Protein AF-A0A7D5S7I9-F1 (afdb_monomer)

Mean predicted aligned error: 11.25 Å

Radius of gyration: 22.1 Å; Cα contacts (8 Å, |Δi|>4): 296; chains: 1; bounding box: 41×61×67 Å

Structure (mmCIF, N/CA/C/O backbone):
data_AF-A0A7D5S7I9-F1
#
_entry.id   AF-A0A7D5S7I9-F1
#
loop_
_atom_site.group_PDB
_atom_site.id
_atom_site.type_symbol
_atom_site.label_atom_id
_atom_site.label_alt_id
_atom_site.label_comp_id
_atom_site.label_asym_id
_atom_site.label_entity_id
_atom_site.label_seq_id
_atom_site.pdbx_PDB_ins_code
_atom_site.Cartn_x
_atom_site.Cartn_y
_atom_site.Cartn_z
_atom_site.occupancy
_atom_site.B_iso_or_equiv
_atom_site.auth_seq_id
_atom_site.auth_comp_id
_atom_site.auth_asym_id
_atom_site.auth_atom_id
_atom_site.pdbx_PDB_model_num
ATOM 1 N N . MET A 1 1 ? -21.614 39.416 -52.833 1.00 54.66 1 MET A N 1
ATOM 2 C CA . MET A 1 1 ? -21.282 39.608 -51.400 1.00 54.66 1 MET A CA 1
ATOM 3 C C . MET A 1 1 ? -21.589 38.405 -50.495 1.00 54.66 1 MET A C 1
ATOM 5 O O . MET A 1 1 ? -20.883 38.242 -49.514 1.00 54.66 1 MET A O 1
ATOM 9 N N . ASN A 1 2 ? -22.538 37.511 -50.821 1.00 54.31 2 ASN A N 1
ATOM 10 C CA . ASN A 1 2 ? -22.971 36.433 -49.903 1.00 54.31 2 ASN A CA 1
ATOM 11 C C . ASN A 1 2 ? -22.072 35.179 -49.840 1.00 54.31 2 ASN A C 1
ATOM 13 O O . ASN A 1 2 ? -22.177 34.404 -48.893 1.00 54.31 2 ASN A O 1
ATOM 17 N N . SER A 1 3 ? -21.190 34.963 -50.822 1.00 55.25 3 SER A N 1
ATOM 18 C CA . SER A 1 3 ? -20.274 33.804 -50.827 1.00 55.25 3 SER A CA 1
ATOM 19 C C . SER A 1 3 ? -19.091 33.995 -49.861 1.00 55.25 3 SER A C 1
ATOM 21 O O . SER A 1 3 ? -18.702 33.082 -49.138 1.00 55.25 3 SER A O 1
ATOM 23 N N . PHE A 1 4 ? -18.600 35.233 -49.747 1.00 53.22 4 PHE A N 1
ATOM 24 C CA . PHE A 1 4 ? -17.426 35.582 -48.939 1.00 53.22 4 PHE A CA 1
ATOM 25 C C . PHE A 1 4 ? -17.678 35.486 -47.420 1.00 53.22 4 PHE A C 1
ATOM 27 O O . PHE A 1 4 ? -16.760 35.226 -46.647 1.00 53.22 4 PHE A O 1
ATOM 34 N N . MET A 1 5 ? -18.930 35.659 -46.976 1.00 56.47 5 MET A N 1
ATOM 35 C CA . MET A 1 5 ? -19.321 35.520 -45.564 1.00 56.47 5 MET A CA 1
ATOM 36 C C . MET A 1 5 ? -19.485 34.054 -45.128 1.00 56.47 5 MET A C 1
ATOM 38 O O . MET A 1 5 ? -19.179 33.731 -43.982 1.00 56.47 5 MET A O 1
ATOM 42 N N . LYS A 1 6 ? -19.892 33.147 -46.033 1.00 52.69 6 LYS A N 1
ATOM 43 C CA . LYS A 1 6 ? -20.028 31.707 -45.732 1.00 52.69 6 LYS A CA 1
ATOM 44 C C . LYS A 1 6 ? -18.675 31.029 -45.502 1.00 52.69 6 LYS A C 1
ATOM 46 O O . LYS A 1 6 ? -18.563 30.211 -44.597 1.00 52.69 6 LYS A O 1
ATOM 51 N N . GLN A 1 7 ? -17.640 31.411 -46.258 1.00 53.44 7 GLN A N 1
ATOM 52 C CA . GLN A 1 7 ? -16.280 30.890 -46.063 1.00 53.44 7 GLN A CA 1
ATOM 53 C C . GLN A 1 7 ? -15.668 31.313 -44.722 1.00 53.44 7 GLN A C 1
ATOM 55 O O . GLN A 1 7 ? -15.024 30.495 -44.077 1.00 53.44 7 GLN A O 1
ATOM 60 N N . LYS A 1 8 ? -15.909 32.549 -44.261 1.00 51.06 8 LYS A N 1
ATOM 61 C CA . LYS A 1 8 ? -15.425 33.019 -42.949 1.00 51.06 8 LYS A CA 1
ATOM 62 C C . LYS A 1 8 ? -16.118 32.313 -41.780 1.00 51.06 8 LYS A C 1
ATOM 64 O O . LYS A 1 8 ? -15.454 31.995 -40.801 1.00 51.06 8 LYS A O 1
ATOM 69 N N . GLY A 1 9 ? -17.419 32.030 -41.902 1.00 53.94 9 GLY A N 1
ATOM 70 C CA . GLY A 1 9 ? -18.165 31.245 -40.911 1.00 53.94 9 GLY A CA 1
ATOM 71 C C . GLY A 1 9 ? -17.708 29.785 -40.845 1.00 53.94 9 GLY A C 1
ATOM 72 O O . GLY A 1 9 ? -17.511 29.260 -39.756 1.00 53.94 9 GLY A O 1
ATOM 73 N N . LEU A 1 10 ? -17.456 29.157 -41.999 1.00 53.00 10 LEU A N 1
ATOM 74 C CA . LEU A 1 10 ? -16.946 27.784 -42.073 1.00 53.00 10 LEU A CA 1
ATOM 75 C C . LEU A 1 10 ? -15.519 27.669 -41.504 1.00 53.00 10 LEU A C 1
ATOM 77 O O . LEU A 1 10 ? -15.223 26.729 -40.775 1.00 53.00 10 LEU A O 1
ATOM 81 N N . LEU A 1 11 ? -14.660 28.661 -41.773 1.00 53.12 11 LEU A N 1
ATOM 82 C CA . LEU A 1 11 ? -13.298 28.718 -41.236 1.00 53.12 11 LEU A CA 1
ATOM 83 C C . LEU A 1 11 ? -13.287 28.898 -39.706 1.00 53.12 11 LEU A C 1
ATOM 85 O O . LEU A 1 11 ? -12.472 28.280 -39.027 1.00 53.12 11 LEU A O 1
ATOM 89 N N . LEU A 1 12 ? -14.211 29.697 -39.153 1.00 53.12 12 LEU A N 1
ATOM 90 C CA . LEU A 1 12 ? -14.342 29.884 -37.701 1.00 53.12 12 LEU A CA 1
ATOM 91 C C . LEU A 1 12 ? -14.817 28.610 -36.985 1.00 53.12 12 LEU A C 1
ATOM 93 O O . LEU A 1 12 ? -14.338 28.315 -35.895 1.00 53.12 12 LEU A O 1
ATOM 97 N N . VAL A 1 13 ? -15.724 27.844 -37.603 1.00 54.72 13 VAL A N 1
ATOM 98 C CA . VAL A 1 13 ? -16.213 26.567 -37.053 1.00 54.72 13 VAL A CA 1
ATOM 99 C C . VAL A 1 13 ? -15.099 25.516 -37.039 1.00 54.72 13 VAL A C 1
ATOM 101 O O . VAL A 1 13 ? -14.934 24.840 -36.029 1.00 54.72 13 VAL A O 1
ATOM 104 N N . CYS A 1 14 ? -14.270 25.440 -38.088 1.00 52.56 14 CYS A N 1
ATOM 105 C CA . CYS A 1 14 ? -13.124 24.524 -38.129 1.00 52.56 14 CYS A CA 1
ATOM 106 C C . CYS A 1 14 ? -12.026 24.870 -37.106 1.00 52.56 14 CYS A C 1
ATOM 108 O O . CYS A 1 14 ? -11.412 23.962 -36.549 1.00 52.56 14 CYS A O 1
ATOM 110 N N . ILE A 1 15 ? -11.795 26.160 -36.830 1.00 54.53 15 ILE A N 1
ATOM 111 C CA . ILE A 1 15 ? -10.825 26.614 -35.817 1.00 54.53 15 ILE A CA 1
ATOM 112 C C . ILE A 1 15 ? -11.327 26.320 -34.393 1.00 54.53 15 ILE A C 1
ATOM 114 O O . ILE A 1 15 ? -10.524 25.992 -33.525 1.00 54.53 15 ILE A O 1
ATOM 118 N N . PHE A 1 16 ? -12.642 26.364 -34.152 1.00 50.66 16 PHE A N 1
ATOM 119 C CA . PHE A 1 16 ? -13.223 26.058 -32.838 1.00 50.66 16 PHE A CA 1
ATOM 120 C C . PHE A 1 16 ? -13.278 24.548 -32.535 1.00 50.66 16 PHE A C 1
ATOM 122 O O . PHE A 1 16 ? -13.229 24.150 -31.376 1.00 50.66 16 PHE A O 1
ATOM 129 N N . THR A 1 17 ? -13.321 23.690 -33.561 1.00 55.31 17 THR A N 1
ATOM 130 C CA . THR A 1 17 ? -13.280 22.221 -33.410 1.00 55.31 17 THR A CA 1
ATOM 131 C C . THR A 1 17 ? -11.870 21.632 -33.303 1.00 55.31 17 THR A C 1
ATOM 133 O O . THR A 1 17 ? -11.735 20.434 -33.074 1.00 55.31 17 THR A O 1
ATOM 136 N N . LEU A 1 18 ? -10.816 22.442 -33.455 1.00 52.12 18 LEU A N 1
ATOM 137 C CA . LEU A 1 18 ? -9.419 21.993 -33.400 1.00 52.12 18 LEU A CA 1
ATOM 138 C C . LEU A 1 18 ? -8.746 22.294 -32.049 1.00 52.12 18 LEU A C 1
ATOM 140 O O . LEU A 1 18 ? -7.541 22.519 -31.983 1.00 52.12 18 LEU A O 1
ATOM 144 N N . LEU A 1 19 ? -9.517 22.288 -30.960 1.00 53.50 19 LEU A N 1
ATOM 145 C CA . LEU A 1 19 ? -8.983 22.167 -29.604 1.00 53.50 19 LEU A CA 1
ATOM 146 C C . LEU A 1 19 ? -9.073 20.694 -29.184 1.00 53.50 19 LEU A C 1
ATOM 148 O O . LEU A 1 19 ? -9.879 20.304 -28.345 1.00 53.50 19 LEU A O 1
ATOM 152 N N . VAL A 1 20 ? -8.264 19.843 -29.820 1.00 57.88 20 VAL A N 1
ATOM 153 C CA . VAL A 1 20 ? -8.051 18.478 -29.328 1.00 57.88 20 VAL A CA 1
ATOM 154 C C . VAL A 1 20 ? -7.123 18.600 -28.127 1.00 57.88 20 VAL A C 1
ATOM 156 O O . VAL A 1 20 ? -5.903 18.622 -28.262 1.00 57.88 20 VAL A O 1
ATOM 159 N N . THR A 1 21 ? -7.697 18.760 -26.938 1.00 53.00 21 THR A N 1
ATOM 160 C CA . THR A 1 21 ? -6.933 18.629 -25.700 1.00 53.00 21 THR A CA 1
ATOM 161 C C . THR A 1 21 ? -6.638 17.148 -25.502 1.00 53.00 21 THR A C 1
ATOM 163 O O . THR A 1 21 ? -7.556 16.359 -25.284 1.00 53.00 21 THR A O 1
ATOM 166 N N . THR A 1 22 ? -5.370 16.753 -25.584 1.00 53.97 22 THR A N 1
ATOM 167 C CA . THR A 1 22 ? -4.927 15.440 -25.110 1.00 53.97 22 THR A CA 1
ATOM 168 C C . THR A 1 22 ? -5.121 15.402 -23.597 1.00 53.97 22 THR A C 1
ATOM 170 O O . THR A 1 22 ? -4.372 16.035 -22.854 1.00 53.97 22 THR A O 1
ATOM 173 N N . THR A 1 23 ? -6.154 14.711 -23.123 1.00 49.59 23 THR A N 1
ATOM 174 C CA . THR A 1 23 ? -6.287 14.398 -21.700 1.00 49.59 23 THR A CA 1
ATOM 175 C C . THR A 1 23 ? -5.391 13.207 -21.402 1.00 49.59 23 THR A C 1
ATOM 177 O O . THR A 1 23 ? -5.604 12.125 -21.946 1.00 49.59 23 THR A O 1
ATOM 180 N N . ASN A 1 24 ? -4.385 13.394 -20.553 1.00 56.03 24 ASN A N 1
ATOM 181 C CA . ASN A 1 24 ? -3.634 12.262 -20.028 1.00 56.03 24 ASN A CA 1
ATOM 182 C C . ASN A 1 24 ? -4.523 11.537 -19.014 1.00 56.03 24 ASN A C 1
ATOM 184 O O . ASN A 1 24 ? -4.956 12.151 -18.043 1.00 56.03 24 ASN A O 1
ATOM 188 N N . ALA A 1 25 ? -4.777 10.246 -19.209 1.00 51.78 25 ALA A N 1
ATOM 189 C CA . ALA A 1 25 ? -5.533 9.418 -18.266 1.00 51.78 25 ALA A CA 1
ATOM 190 C C . ALA A 1 25 ? -4.650 8.907 -17.103 1.00 51.78 25 ALA A C 1
ATOM 192 O O . ALA A 1 25 ? -4.821 7.799 -16.606 1.00 51.78 25 ALA A O 1
ATOM 193 N N . GLN A 1 26 ? -3.645 9.696 -16.719 1.00 60.22 26 GLN A N 1
ATOM 194 C CA . GLN A 1 26 ? -2.617 9.316 -15.754 1.00 60.22 26 GLN A CA 1
ATOM 195 C C . GLN A 1 26 ? -3.037 9.673 -14.326 1.00 60.22 26 GLN A C 1
ATOM 197 O O . GLN A 1 26 ? -3.754 10.651 -14.103 1.00 60.22 26 GLN A O 1
ATOM 202 N N . MET A 1 27 ? -2.550 8.905 -13.348 1.00 64.25 27 MET A N 1
ATOM 203 C CA . MET A 1 27 ? -2.699 9.198 -11.922 1.00 64.25 27 MET A CA 1
ATOM 204 C C . MET A 1 27 ? -1.845 10.427 -11.570 1.00 64.25 27 MET A C 1
ATOM 206 O O . MET A 1 27 ? -0.729 10.330 -11.072 1.00 64.25 27 MET A O 1
ATOM 210 N N . ASN A 1 28 ? -2.335 11.616 -11.924 1.00 62.91 28 ASN A N 1
ATOM 211 C CA . ASN A 1 28 ? -1.521 12.831 -11.936 1.00 62.91 28 ASN A CA 1
ATOM 212 C C . ASN A 1 28 ? -1.370 13.481 -10.548 1.00 62.91 28 ASN A C 1
ATOM 214 O O . ASN A 1 28 ? -0.585 14.413 -10.395 1.00 62.91 28 ASN A O 1
ATOM 218 N N . SER A 1 29 ? -2.115 13.015 -9.540 1.00 80.25 29 SER A N 1
ATOM 219 C CA . SER A 1 29 ? -2.032 13.503 -8.161 1.00 80.25 29 SER A CA 1
ATOM 220 C C . SER A 1 29 ? -1.712 12.355 -7.213 1.00 80.25 29 SER A C 1
ATOM 222 O O . SER A 1 29 ? -2.565 11.904 -6.458 1.00 80.25 29 SER A O 1
ATOM 224 N N . VAL A 1 30 ? -0.474 11.869 -7.277 1.00 88.25 30 VAL A N 1
ATOM 225 C CA . VAL A 1 30 ? 0.109 11.038 -6.217 1.00 88.25 30 VAL A CA 1
ATOM 226 C C . VAL A 1 30 ? 0.854 11.955 -5.254 1.00 88.25 30 VAL A C 1
ATOM 228 O O . VAL A 1 30 ? 1.529 12.893 -5.678 1.00 88.25 30 VAL A O 1
ATOM 231 N N . VAL A 1 31 ? 0.722 11.702 -3.956 1.00 92.00 31 VAL A N 1
ATOM 232 C CA . VAL A 1 31 ? 1.436 12.420 -2.899 1.00 92.00 31 VAL A CA 1
ATOM 233 C C . VAL A 1 31 ? 1.953 11.399 -1.897 1.00 92.00 31 VAL A C 1
ATOM 235 O O . VAL A 1 31 ? 1.168 10.628 -1.346 1.00 92.00 31 VAL A O 1
ATOM 238 N N . VAL A 1 32 ? 3.262 11.406 -1.640 1.00 94.50 32 VAL A N 1
ATOM 239 C CA . VAL A 1 32 ? 3.867 10.577 -0.587 1.00 94.50 32 VAL A CA 1
ATOM 240 C C . VAL A 1 32 ? 3.232 10.911 0.758 1.00 94.50 32 VAL A C 1
ATOM 242 O O . VAL A 1 32 ? 3.026 12.080 1.091 1.00 94.50 32 VAL A O 1
ATOM 245 N N . ASN A 1 33 ? 2.959 9.885 1.554 1.00 95.69 33 ASN A N 1
ATOM 246 C CA . ASN A 1 33 ? 2.476 10.041 2.911 1.00 95.69 33 ASN A CA 1
ATOM 247 C C . ASN A 1 33 ? 3.046 8.926 3.787 1.00 95.69 33 ASN A C 1
ATOM 249 O O . ASN A 1 33 ? 2.626 7.775 3.711 1.00 95.69 33 ASN A O 1
ATOM 253 N N . SER A 1 34 ? 3.980 9.303 4.654 1.00 95.94 34 SER A N 1
ATOM 254 C CA . SER A 1 34 ? 4.667 8.386 5.559 1.00 95.94 34 SER A CA 1
ATOM 255 C C . SER A 1 34 ? 3.900 8.097 6.853 1.00 95.94 34 SER A C 1
ATOM 257 O O . SER A 1 34 ? 4.412 7.402 7.732 1.00 95.94 34 SER A O 1
ATOM 259 N N . ASN A 1 35 ? 2.680 8.621 7.009 1.00 97.12 35 ASN A N 1
ATOM 260 C CA . ASN A 1 35 ? 1.855 8.384 8.186 1.00 97.12 35 ASN A CA 1
ATOM 261 C C . ASN A 1 35 ? 0.913 7.193 7.963 1.00 97.12 35 ASN A C 1
ATOM 263 O O . ASN A 1 35 ? -0.169 7.340 7.388 1.00 97.12 35 ASN A O 1
ATOM 267 N N . ALA A 1 36 ? 1.309 6.030 8.485 1.00 97.62 36 ALA A N 1
ATOM 268 C CA . ALA A 1 36 ? 0.541 4.789 8.390 1.00 97.62 36 ALA A CA 1
ATOM 269 C C . ALA A 1 36 ? -0.894 4.939 8.916 1.00 97.62 36 ALA A C 1
ATOM 271 O O . ALA A 1 36 ? -1.817 4.423 8.300 1.00 97.62 36 ALA A O 1
ATOM 272 N N . ASN A 1 37 ? -1.110 5.705 9.994 1.00 97.69 37 ASN A N 1
ATOM 273 C CA . ASN A 1 37 ? -2.453 5.917 10.544 1.00 97.69 37 ASN A CA 1
ATOM 274 C C . ASN A 1 37 ? -3.351 6.691 9.577 1.00 97.69 37 ASN A C 1
ATOM 276 O O . ASN A 1 37 ? -4.537 6.398 9.482 1.00 97.69 37 ASN A O 1
ATOM 280 N N . VAL A 1 38 ? -2.802 7.663 8.842 1.00 97.06 38 VAL A N 1
ATOM 281 C CA . VAL A 1 38 ? -3.584 8.409 7.846 1.00 97.06 38 VAL A CA 1
ATOM 282 C C . VAL A 1 38 ? -3.968 7.492 6.690 1.00 97.06 38 VAL A C 1
ATOM 284 O O . VAL A 1 38 ? -5.135 7.468 6.311 1.00 97.06 38 VAL A O 1
ATOM 287 N N . LEU A 1 39 ? -3.025 6.704 6.166 1.00 97.50 39 LEU A N 1
ATOM 288 C CA . LEU A 1 39 ? -3.309 5.775 5.068 1.00 97.50 39 LEU A CA 1
ATOM 289 C C . LEU A 1 39 ? -4.283 4.664 5.484 1.00 97.50 39 LEU A C 1
ATOM 291 O O . LEU A 1 39 ? -5.253 4.398 4.778 1.00 97.50 39 LEU A O 1
ATOM 295 N N . ALA A 1 40 ? -4.080 4.070 6.658 1.00 97.31 40 ALA A N 1
ATOM 296 C CA . ALA A 1 40 ? -4.979 3.065 7.209 1.00 97.31 40 ALA A CA 1
ATOM 297 C C . ALA A 1 40 ? -6.385 3.635 7.452 1.00 97.31 40 ALA A C 1
ATOM 299 O O . ALA A 1 40 ? -7.375 3.000 7.100 1.00 97.31 40 ALA A O 1
ATOM 300 N N . GLN A 1 41 ? -6.502 4.867 7.960 1.00 96.94 41 GLN A N 1
ATOM 301 C CA . GLN A 1 41 ? -7.803 5.520 8.122 1.00 96.94 41 GLN A CA 1
ATOM 302 C C . GLN A 1 41 ? -8.493 5.797 6.777 1.00 96.94 41 GLN A C 1
ATOM 304 O O . GLN A 1 41 ? -9.717 5.688 6.694 1.00 96.94 41 GLN A O 1
ATOM 309 N N . MET A 1 42 ? -7.736 6.138 5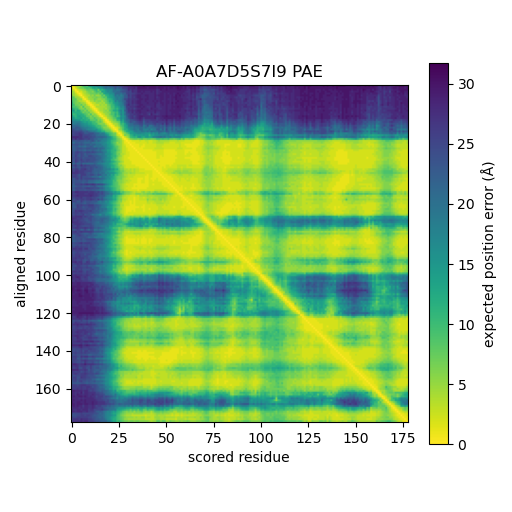.726 1.00 95.12 42 MET A N 1
ATOM 310 C CA . MET A 1 42 ? -8.284 6.307 4.374 1.00 95.12 42 MET A CA 1
ATOM 311 C C . MET A 1 42 ? -8.849 4.996 3.817 1.00 95.12 42 MET A C 1
ATOM 313 O O . MET A 1 42 ? -9.907 5.026 3.196 1.00 95.12 42 MET A O 1
ATOM 317 N N . LEU A 1 43 ? -8.183 3.862 4.066 1.00 94.06 43 LEU A N 1
ATOM 318 C CA . LEU A 1 43 ? -8.687 2.535 3.696 1.00 94.06 43 LEU A CA 1
ATOM 319 C C . LEU A 1 43 ? -9.909 2.119 4.520 1.00 94.06 43 LEU A C 1
ATOM 321 O O . LEU A 1 43 ? -10.877 1.597 3.975 1.00 94.06 43 LEU A O 1
ATOM 325 N N . ALA A 1 44 ? -9.860 2.337 5.833 1.00 94.19 44 ALA A N 1
ATOM 326 C CA . ALA A 1 44 ? -10.902 1.914 6.758 1.00 94.19 44 ALA A CA 1
ATOM 327 C C . ALA A 1 44 ? -12.206 2.714 6.590 1.00 94.19 44 ALA A C 1
ATOM 329 O O . ALA A 1 44 ? -13.298 2.197 6.823 1.00 94.19 44 ALA A O 1
ATOM 330 N N . GLY A 1 45 ? -12.102 3.975 6.169 1.00 92.12 45 GLY A N 1
ATOM 331 C CA . GLY A 1 45 ? -13.242 4.858 5.961 1.00 92.12 45 GLY A CA 1
ATOM 332 C C . GLY A 1 45 ? -13.693 5.589 7.228 1.00 92.12 45 GLY A C 1
ATOM 333 O O . GLY A 1 45 ? -13.184 5.398 8.334 1.00 92.12 45 GLY A O 1
ATOM 334 N N . ALA A 1 46 ? -14.645 6.506 7.054 1.00 91.06 46 ALA A N 1
ATOM 335 C CA . ALA A 1 46 ? -15.111 7.371 8.132 1.00 91.06 46 ALA A CA 1
ATOM 336 C C . ALA A 1 46 ? -15.852 6.580 9.224 1.00 91.06 46 ALA A C 1
ATOM 338 O O . ALA A 1 46 ? -16.734 5.774 8.939 1.00 91.06 46 ALA A O 1
ATOM 339 N N . GLY A 1 47 ? -15.525 6.862 10.487 1.00 91.56 47 GLY A N 1
ATOM 340 C CA . GLY A 1 47 ? -16.168 6.247 11.652 1.00 91.56 47 GLY A CA 1
ATOM 341 C C . GLY A 1 47 ? -15.587 4.894 12.072 1.00 91.56 47 GLY A C 1
ATOM 342 O O . GLY A 1 47 ? -15.896 4.437 13.170 1.00 91.56 47 GLY A O 1
ATOM 343 N N . VAL A 1 48 ? -14.722 4.276 11.262 1.00 95.31 48 VAL A N 1
ATOM 344 C CA . VAL A 1 48 ? -13.964 3.086 11.668 1.00 95.31 48 VAL A CA 1
ATOM 345 C C . VAL A 1 48 ? -12.794 3.516 12.545 1.00 95.31 48 VAL A C 1
ATOM 347 O O . VAL A 1 48 ? -12.044 4.425 12.190 1.00 95.31 48 VAL A O 1
ATOM 350 N N . THR A 1 49 ? -12.645 2.866 13.698 1.00 96.31 49 THR A N 1
ATOM 351 C CA . THR A 1 49 ? -11.501 3.100 14.587 1.00 96.31 49 THR A CA 1
ATOM 352 C C . THR A 1 49 ? -10.326 2.264 14.112 1.00 96.31 49 THR A C 1
ATOM 354 O O . THR A 1 49 ? -10.472 1.049 14.022 1.00 96.31 49 THR A O 1
ATOM 357 N N . VAL A 1 50 ? -9.192 2.911 13.844 1.00 97.75 50 VAL A N 1
ATOM 358 C CA . VAL A 1 50 ? -7.924 2.281 13.454 1.00 97.75 50 VAL A CA 1
ATOM 359 C C . VAL A 1 50 ? -6.908 2.392 14.594 1.00 97.75 50 VAL A C 1
ATOM 361 O O . VAL A 1 50 ? -6.838 3.421 15.269 1.00 97.75 50 VAL A O 1
ATOM 364 N N . SER A 1 51 ? -6.102 1.352 14.798 1.00 98.06 51 SER A N 1
ATOM 365 C CA . SER A 1 51 ? -4.985 1.335 15.749 1.00 98.06 51 SER A CA 1
ATOM 366 C C . SER A 1 51 ? -3.796 0.535 15.218 1.00 98.06 51 SER A C 1
ATOM 368 O O . SER A 1 51 ? -3.919 -0.197 14.244 1.00 98.06 51 SER A O 1
ATOM 370 N N . ASN A 1 52 ? -2.632 0.687 15.859 1.00 97.62 52 ASN A N 1
ATOM 371 C CA . ASN A 1 52 ? -1.407 -0.068 15.557 1.00 97.62 52 ASN A CA 1
ATOM 372 C C . ASN A 1 52 ? -0.957 -0.014 14.086 1.00 97.62 52 ASN A C 1
ATOM 374 O O . ASN A 1 52 ? -0.264 -0.912 13.622 1.00 97.62 52 ASN A O 1
ATOM 378 N N . ALA A 1 53 ? -1.309 1.053 13.359 1.00 97.94 53 ALA A N 1
ATOM 379 C CA . ALA A 1 53 ? -0.930 1.181 11.962 1.00 97.94 53 ALA A CA 1
ATOM 380 C C . ALA A 1 53 ? 0.590 1.345 11.808 1.00 97.94 53 ALA A C 1
ATOM 382 O O . ALA A 1 53 ? 1.191 2.246 12.406 1.00 97.94 53 ALA A O 1
ATOM 383 N N . GLY A 1 54 ? 1.198 0.511 10.967 1.00 97.00 54 GLY A N 1
ATOM 384 C CA . GLY A 1 54 ? 2.637 0.482 10.738 1.00 97.00 54 GLY A CA 1
ATOM 385 C C . GLY A 1 54 ? 3.012 0.023 9.333 1.00 97.00 54 GLY A C 1
ATOM 386 O O . GLY A 1 54 ? 2.240 -0.641 8.647 1.00 97.00 54 GLY A O 1
ATOM 387 N N . PHE A 1 55 ? 4.222 0.399 8.915 1.00 94.44 55 PHE A N 1
ATOM 388 C CA . PHE A 1 55 ? 4.828 -0.084 7.679 1.00 94.44 55 PHE A CA 1
ATOM 389 C C . PHE A 1 55 ? 5.860 -1.170 7.981 1.00 94.44 55 PHE A C 1
ATOM 391 O O . PHE A 1 55 ? 6.713 -0.991 8.855 1.00 94.44 55 PHE A O 1
ATOM 398 N N . PHE A 1 56 ? 5.814 -2.264 7.226 1.00 90.50 56 PHE A N 1
ATOM 399 C CA . PHE A 1 56 ? 6.681 -3.430 7.390 1.00 90.50 56 PHE A CA 1
ATOM 400 C C . PHE A 1 56 ? 7.311 -3.843 6.052 1.00 90.50 56 PHE A C 1
ATOM 402 O O . PHE A 1 56 ? 7.167 -3.158 5.038 1.00 90.50 56 PHE A O 1
ATOM 409 N N . GLY A 1 57 ? 8.103 -4.919 6.062 1.00 82.12 57 GLY A N 1
ATOM 410 C CA . GLY A 1 57 ? 8.703 -5.458 4.837 1.00 82.12 57 GLY A CA 1
ATOM 411 C C . GLY A 1 57 ? 9.831 -4.610 4.221 1.00 82.12 57 GLY A C 1
ATOM 412 O O . GLY A 1 57 ? 10.266 -4.888 3.120 1.00 82.12 57 GLY A O 1
ATOM 413 N N . LYS A 1 58 ? 10.382 -3.625 4.951 1.00 83.19 58 LYS A N 1
ATOM 414 C CA . LYS A 1 58 ? 11.264 -2.564 4.403 1.00 83.19 58 LYS A CA 1
ATOM 415 C C . LYS A 1 58 ? 10.545 -1.587 3.471 1.00 83.19 58 LYS A C 1
ATOM 417 O O . LYS A 1 58 ? 11.205 -0.919 2.682 1.00 83.19 58 LYS A O 1
ATOM 422 N N . CYS A 1 59 ? 9.231 -1.426 3.616 1.00 88.12 59 CYS A N 1
ATOM 423 C CA . CYS A 1 59 ? 8.553 -0.308 2.981 1.00 88.12 59 CYS A CA 1
ATOM 424 C C . CYS A 1 59 ? 9.132 1.026 3.489 1.00 88.12 59 CYS A C 1
ATOM 426 O O . CYS A 1 59 ? 8.908 1.411 4.642 1.00 88.12 59 CYS A O 1
ATOM 428 N N . ASP A 1 60 ? 9.886 1.731 2.643 1.00 90.25 60 ASP A N 1
ATOM 429 C CA . ASP A 1 60 ? 10.354 3.080 2.948 1.00 90.25 60 ASP A CA 1
ATOM 430 C C . ASP A 1 60 ? 9.184 4.043 2.762 1.00 90.25 60 ASP A C 1
ATOM 432 O O . ASP A 1 60 ? 8.902 4.527 1.668 1.00 90.25 60 ASP A O 1
ATOM 436 N N . SER A 1 61 ? 8.482 4.337 3.850 1.00 89.19 61 SER A N 1
ATOM 437 C CA . SER A 1 61 ? 7.283 5.172 3.817 1.00 89.19 61 SER A CA 1
ATOM 438 C C . SER A 1 61 ? 7.525 6.601 3.309 1.00 89.19 61 SER A C 1
ATOM 440 O O . SER A 1 61 ? 6.565 7.313 3.016 1.00 89.19 61 SER A O 1
ATOM 442 N N . THR A 1 62 ? 8.783 7.034 3.167 1.00 91.12 62 THR A N 1
ATOM 443 C CA . THR A 1 62 ? 9.138 8.337 2.587 1.00 91.12 62 THR A CA 1
ATOM 444 C C . THR A 1 62 ? 9.121 8.355 1.060 1.00 91.12 62 THR A C 1
ATOM 446 O O . THR A 1 62 ? 9.145 9.437 0.472 1.00 91.12 62 THR A O 1
ATOM 449 N N . VAL A 1 63 ? 9.051 7.191 0.407 1.00 89.94 63 VAL A N 1
ATOM 450 C CA . VAL A 1 63 ? 8.982 7.097 -1.060 1.00 89.94 63 VAL A CA 1
ATOM 451 C C . VAL A 1 63 ? 8.033 6.019 -1.576 1.00 89.94 63 VAL A C 1
ATOM 453 O O . VAL A 1 63 ? 7.545 6.160 -2.692 1.00 89.94 63 VAL A O 1
ATOM 456 N N . SER A 1 64 ? 7.746 4.980 -0.794 1.00 91.62 64 SER A N 1
ATOM 457 C CA . SER A 1 64 ? 7.002 3.778 -1.195 1.00 91.62 64 SER A CA 1
ATOM 458 C C . SER A 1 64 ? 5.529 3.790 -0.800 1.00 91.62 64 SER A C 1
ATOM 460 O O . SER A 1 64 ? 4.778 2.909 -1.211 1.00 91.62 64 SER A O 1
ATOM 462 N N . ALA A 1 65 ? 5.091 4.793 -0.036 1.00 94.38 65 ALA A N 1
ATOM 463 C CA . ALA A 1 65 ? 3.717 4.906 0.432 1.00 94.38 65 ALA A CA 1
ATOM 464 C C . ALA A 1 65 ? 3.151 6.306 0.193 1.00 94.38 65 ALA A C 1
ATOM 466 O O . ALA A 1 65 ? 3.821 7.327 0.380 1.00 94.38 65 ALA A O 1
ATOM 467 N N . GLY A 1 66 ? 1.886 6.365 -0.208 1.00 95.31 66 GLY A N 1
ATOM 468 C CA . GLY A 1 66 ? 1.221 7.626 -0.472 1.00 95.31 66 GLY A CA 1
ATOM 469 C C . GLY A 1 66 ? -0.281 7.513 -0.631 1.00 95.31 66 GLY A C 1
ATOM 470 O O . GLY A 1 66 ? -0.894 6.476 -0.400 1.00 95.31 66 GLY A O 1
ATOM 471 N N . GLN A 1 67 ? -0.863 8.628 -1.037 1.00 93.62 67 GLN A N 1
ATOM 472 C CA . GLN A 1 67 ? -2.258 8.750 -1.429 1.00 93.62 67 GLN A CA 1
ATOM 473 C C . GLN A 1 67 ? -2.339 9.208 -2.877 1.00 93.62 67 GLN A C 1
ATOM 475 O O . GLN A 1 67 ? -1.440 9.902 -3.364 1.00 93.62 67 GLN A O 1
ATOM 480 N N . PHE A 1 68 ? -3.427 8.853 -3.546 1.00 90.06 68 PHE A N 1
ATOM 481 C CA . PHE A 1 68 ? -3.702 9.320 -4.890 1.00 90.06 68 PHE A CA 1
ATOM 482 C C . PHE A 1 68 ? -5.105 9.898 -5.019 1.00 90.06 68 PHE A C 1
ATOM 484 O O . PHE A 1 68 ? -6.047 9.461 -4.357 1.00 90.06 68 PHE A O 1
ATOM 491 N N . TYR A 1 69 ? -5.228 10.847 -5.940 1.00 87.00 69 TYR A N 1
ATOM 492 C CA . TYR A 1 69 ? -6.493 11.341 -6.459 1.00 87.00 69 TYR A CA 1
ATOM 493 C C . TYR A 1 69 ? -6.441 11.219 -7.975 1.00 87.00 69 TYR A C 1
ATOM 495 O O . TYR A 1 69 ? -5.572 11.797 -8.639 1.00 87.00 69 TYR A O 1
ATOM 503 N N . ALA A 1 70 ? -7.344 10.425 -8.529 1.00 74.12 70 ALA A N 1
ATOM 504 C CA . ALA A 1 70 ? -7.468 10.303 -9.961 1.00 74.12 70 ALA A CA 1
ATOM 505 C C . ALA A 1 70 ? -8.270 11.483 -10.518 1.00 74.12 70 ALA A C 1
ATOM 507 O O . ALA A 1 70 ? -9.212 11.991 -9.908 1.00 74.12 70 ALA A O 1
ATOM 508 N N . THR A 1 71 ? -7.884 11.950 -11.702 1.00 66.06 71 THR A N 1
ATOM 509 C CA . THR A 1 71 ? -8.717 12.887 -12.458 1.00 66.06 71 THR A CA 1
ATOM 510 C C . THR A 1 71 ? -9.992 12.176 -12.922 1.00 66.06 71 THR A C 1
ATOM 512 O O . THR A 1 71 ? -9.957 10.957 -13.109 1.00 66.06 71 THR A O 1
ATOM 515 N N . PRO A 1 72 ? -11.094 12.901 -13.191 1.00 59.28 72 PRO A N 1
ATOM 516 C CA . PRO A 1 72 ? -12.274 12.304 -13.811 1.00 59.28 72 PRO A CA 1
ATOM 517 C C . PRO A 1 72 ? -11.873 11.466 -15.038 1.00 59.28 72 PRO A C 1
ATOM 519 O O . PRO A 1 72 ? -11.133 11.963 -15.892 1.00 59.28 72 PRO A O 1
ATOM 522 N N . ASN A 1 73 ? -12.364 10.221 -15.120 1.00 57.00 73 ASN A N 1
ATOM 523 C CA . ASN A 1 73 ? -11.984 9.178 -16.098 1.00 57.00 73 ASN A CA 1
ATOM 524 C C . ASN A 1 73 ? -10.664 8.425 -15.814 1.00 57.00 73 ASN A C 1
ATOM 526 O O . ASN A 1 73 ? -9.937 8.073 -16.744 1.00 57.00 73 ASN A O 1
ATOM 530 N N . SER A 1 74 ? -10.361 8.158 -14.540 1.00 63.59 74 SER A N 1
ATOM 531 C CA . SER A 1 74 ? -9.323 7.202 -14.122 1.00 63.59 74 SER A CA 1
ATOM 532 C C . SER A 1 74 ? -9.425 5.877 -14.891 1.00 63.59 74 SER A C 1
ATOM 534 O O . SER A 1 74 ? -10.480 5.244 -14.885 1.00 63.59 74 SER A O 1
ATOM 536 N N . VAL A 1 75 ? -8.330 5.421 -15.512 1.00 64.69 75 VAL A N 1
ATOM 537 C CA . VAL A 1 75 ? -8.274 4.119 -16.219 1.00 64.69 75 VAL A CA 1
ATOM 538 C C . VAL A 1 75 ? -8.487 2.943 -15.257 1.00 64.69 75 VAL A C 1
ATOM 540 O O . VAL A 1 75 ? -8.922 1.873 -15.668 1.00 64.69 75 VAL A O 1
ATOM 543 N N . PHE A 1 76 ? -8.219 3.153 -13.966 1.00 72.62 76 PHE A N 1
ATOM 544 C CA . PHE A 1 76 ? -8.228 2.114 -12.939 1.00 72.62 76 PHE A CA 1
ATOM 545 C C . PHE A 1 76 ? -9.589 1.913 -12.264 1.00 72.62 76 PHE A C 1
ATOM 547 O O . PHE A 1 76 ? -9.717 1.035 -11.420 1.00 72.62 76 PHE A O 1
ATOM 554 N N . GLY A 1 77 ? -10.599 2.731 -12.585 1.00 80.19 77 GLY A N 1
ATOM 555 C CA . GLY A 1 77 ? -11.911 2.661 -11.927 1.00 80.19 77 GLY A CA 1
ATOM 556 C C . GLY A 1 77 ? -11.908 3.078 -10.448 1.00 80.19 77 GLY A C 1
ATOM 557 O O . GLY A 1 77 ? -12.924 2.925 -9.780 1.00 80.19 77 GLY A O 1
ATOM 558 N N . LEU A 1 78 ? -10.789 3.617 -9.951 1.00 86.12 78 LEU A N 1
ATOM 559 C CA . LEU A 1 78 ? -10.647 4.188 -8.613 1.00 86.12 78 LEU A CA 1
ATOM 560 C C . LEU A 1 78 ? -10.476 5.706 -8.716 1.00 86.12 78 LEU A C 1
ATOM 562 O O . LEU A 1 78 ? -9.591 6.183 -9.437 1.00 86.12 78 LEU A O 1
ATOM 566 N N . ASP A 1 79 ? -11.293 6.448 -7.969 1.00 85.56 79 ASP A N 1
ATOM 567 C CA . ASP A 1 79 ? -11.273 7.918 -7.944 1.00 85.56 79 ASP A CA 1
ATOM 568 C C . ASP A 1 79 ? -10.218 8.474 -6.978 1.00 85.56 79 ASP A C 1
ATOM 570 O O . ASP A 1 79 ? -9.639 9.535 -7.210 1.00 85.56 79 ASP A O 1
ATOM 574 N N . SER A 1 80 ? -9.947 7.761 -5.887 1.00 89.00 80 SER A N 1
ATOM 575 C CA . SER A 1 80 ? -8.934 8.119 -4.895 1.00 89.00 80 SER A CA 1
ATOM 576 C C . SER A 1 80 ? -8.631 6.934 -3.990 1.00 89.00 80 SER A C 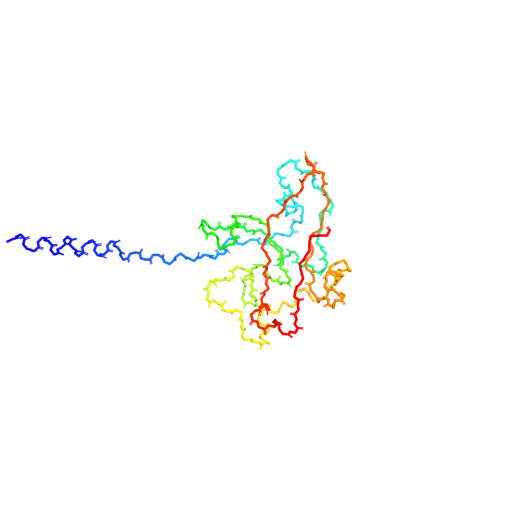1
ATOM 578 O O . SER A 1 80 ? -9.455 6.029 -3.866 1.00 89.00 80 SER A O 1
ATOM 580 N N . GLY A 1 81 ? -7.500 6.977 -3.298 1.00 92.12 81 GLY A N 1
ATOM 581 C CA . GLY A 1 81 ? -7.152 5.960 -2.317 1.00 92.12 81 GLY A CA 1
ATOM 582 C C . GLY A 1 81 ? -5.721 6.098 -1.839 1.00 92.12 81 GLY A C 1
ATOM 583 O O . GLY A 1 81 ? -5.110 7.166 -1.934 1.00 92.12 81 GLY A O 1
ATOM 584 N N . ILE A 1 82 ? -5.188 4.996 -1.328 1.00 94.94 82 ILE A N 1
ATOM 585 C CA . ILE A 1 82 ? -3.773 4.887 -0.994 1.00 94.94 82 ILE A CA 1
ATOM 586 C C . ILE A 1 82 ? -3.021 4.192 -2.125 1.00 94.94 82 ILE A C 1
ATOM 588 O O . ILE A 1 82 ? -3.609 3.458 -2.915 1.00 94.94 82 ILE A O 1
ATOM 592 N N . VAL A 1 83 ? -1.713 4.398 -2.177 1.00 93.12 83 VAL A N 1
ATOM 593 C CA . VAL A 1 83 ? -0.816 3.661 -3.061 1.00 93.12 83 VAL A CA 1
ATOM 594 C C . VAL A 1 83 ? 0.380 3.163 -2.265 1.00 93.12 83 VAL A C 1
ATOM 596 O O . VAL A 1 83 ? 0.979 3.914 -1.493 1.00 93.12 83 VAL A O 1
ATOM 599 N N . LEU A 1 84 ? 0.702 1.890 -2.464 1.00 93.12 84 LEU A N 1
ATOM 600 C CA . LEU A 1 84 ? 1.910 1.240 -1.978 1.00 93.12 84 LEU A CA 1
ATOM 601 C C . LEU A 1 84 ? 2.693 0.746 -3.194 1.00 93.12 84 LEU A C 1
ATOM 603 O O . LEU A 1 84 ? 2.096 0.339 -4.189 1.00 93.12 84 LEU A O 1
ATOM 607 N N . SER A 1 85 ? 4.016 0.805 -3.119 1.00 89.19 85 SER A N 1
ATOM 608 C CA . SER A 1 85 ? 4.917 0.330 -4.165 1.00 89.19 85 SER A CA 1
ATOM 609 C C . SER A 1 85 ? 6.087 -0.404 -3.522 1.00 89.19 85 SER A C 1
ATOM 611 O O . SER A 1 85 ? 6.597 0.041 -2.494 1.00 89.19 85 SER A O 1
ATOM 613 N N . SER A 1 86 ? 6.547 -1.497 -4.132 1.00 85.31 86 SER A N 1
ATOM 614 C CA . SER A 1 86 ? 7.867 -2.053 -3.820 1.00 85.31 86 SER A CA 1
ATOM 615 C C . SER A 1 86 ? 8.993 -1.143 -4.330 1.00 85.31 86 SER A C 1
ATOM 617 O O . SER A 1 86 ? 10.155 -1.395 -4.069 1.00 85.31 86 SER A O 1
ATOM 619 N N . GLY A 1 87 ? 8.688 -0.027 -4.990 1.00 84.62 87 GLY A N 1
ATOM 620 C CA . GLY A 1 87 ? 9.625 1.041 -5.311 1.00 84.62 87 GLY A CA 1
ATOM 621 C C . GLY A 1 87 ? 9.120 2.408 -4.897 1.00 84.62 87 GLY A C 1
ATOM 622 O O . GLY A 1 87 ? 8.624 2.602 -3.786 1.00 84.62 87 GLY A O 1
ATOM 623 N N . ASN A 1 88 ? 9.260 3.380 -5.791 1.00 87.38 88 ASN A N 1
ATOM 624 C CA . ASN A 1 88 ? 8.794 4.735 -5.543 1.00 87.38 88 ASN A CA 1
ATOM 625 C C . ASN A 1 88 ? 7.333 4.888 -5.986 1.00 87.38 88 ASN A C 1
ATOM 627 O O . ASN A 1 88 ? 6.922 4.403 -7.038 1.00 87.38 88 ASN A O 1
ATOM 631 N N . VAL A 1 89 ? 6.539 5.647 -5.234 1.00 88.69 89 VAL A N 1
ATOM 632 C CA . VAL A 1 89 ? 5.207 6.086 -5.685 1.00 88.69 89 VAL A CA 1
ATOM 633 C C . VAL A 1 89 ? 5.298 7.340 -6.557 1.00 88.69 89 VAL A C 1
ATOM 635 O O . VAL A 1 89 ? 4.435 7.580 -7.396 1.00 88.69 89 VAL A O 1
ATOM 638 N N . LEU A 1 90 ? 6.367 8.131 -6.408 1.00 87.00 90 LEU A N 1
ATOM 639 C CA . LEU A 1 90 ? 6.631 9.315 -7.224 1.00 87.00 90 LEU A CA 1
ATOM 640 C C . LEU A 1 90 ? 7.831 9.126 -8.147 1.00 87.00 90 LEU A C 1
ATOM 642 O O . LEU A 1 90 ? 8.924 8.764 -7.719 1.00 87.00 90 LEU A O 1
ATOM 646 N N . THR A 1 91 ? 7.628 9.497 -9.404 1.00 82.94 91 THR A N 1
ATOM 647 C CA . THR A 1 91 ? 8.672 9.675 -10.405 1.00 82.94 91 THR A CA 1
ATOM 648 C C . THR A 1 91 ? 9.526 10.876 -10.021 1.00 82.94 91 THR A C 1
ATOM 650 O O . THR A 1 91 ? 9.029 11.995 -9.872 1.00 82.94 91 THR A O 1
ATOM 653 N N . GLY A 1 92 ? 10.823 10.636 -9.879 1.00 76.88 92 GLY A N 1
ATOM 654 C CA . GLY A 1 92 ? 11.846 11.640 -9.636 1.00 76.88 92 GLY A CA 1
ATOM 655 C C . GLY A 1 92 ? 12.992 11.532 -10.645 1.00 76.88 92 GLY A C 1
ATOM 656 O O . GLY A 1 92 ? 12.943 10.730 -11.574 1.00 76.88 92 GLY A O 1
ATOM 657 N N . PRO A 1 93 ? 14.065 12.321 -10.473 1.00 69.69 93 PRO A N 1
ATOM 658 C CA . PRO A 1 93 ? 15.188 12.340 -11.414 1.00 69.69 93 PRO A CA 1
ATOM 659 C C . PRO A 1 93 ? 15.963 11.018 -11.511 1.00 69.69 93 PRO A C 1
ATOM 661 O O . PRO A 1 93 ? 16.650 10.792 -12.502 1.00 69.69 93 PRO A O 1
ATOM 664 N N . LEU A 1 94 ? 15.898 10.184 -10.467 1.00 68.69 94 LEU A N 1
ATOM 665 C CA . LEU A 1 94 ? 16.710 8.971 -10.314 1.00 68.69 94 LEU A CA 1
ATOM 666 C C . LEU A 1 94 ? 15.883 7.682 -10.235 1.00 68.69 94 LEU A C 1
ATOM 668 O O . LEU A 1 94 ? 16.466 6.607 -10.170 1.00 68.69 94 LEU A O 1
ATOM 672 N N . ALA A 1 95 ? 14.555 7.786 -10.206 1.00 72.06 95 ALA A N 1
ATOM 673 C CA . ALA A 1 95 ? 13.658 6.646 -10.066 1.00 72.06 95 ALA A CA 1
ATOM 674 C C . ALA A 1 95 ? 12.315 6.961 -10.719 1.00 72.06 95 ALA A C 1
ATOM 676 O O . ALA A 1 95 ? 11.798 8.076 -10.587 1.00 72.06 95 ALA A O 1
ATOM 677 N N . VAL A 1 96 ? 11.747 5.975 -11.399 1.00 76.75 96 VAL A N 1
ATOM 678 C CA . VAL A 1 96 ? 10.376 6.041 -11.898 1.00 76.75 96 VAL A CA 1
ATOM 679 C C . VAL A 1 96 ? 9.431 5.537 -10.811 1.00 76.75 96 VAL A C 1
ATOM 681 O O . VAL A 1 96 ? 9.752 4.584 -10.113 1.00 76.75 96 VAL A O 1
ATOM 684 N N . GLY A 1 97 ? 8.286 6.200 -10.643 1.00 80.56 97 GLY A N 1
ATOM 685 C CA . GLY A 1 97 ? 7.244 5.748 -9.726 1.00 80.56 97 GLY A CA 1
ATOM 686 C C . GLY A 1 97 ? 5.905 5.540 -10.420 1.00 80.56 97 GLY A C 1
ATOM 687 O O . GLY A 1 97 ? 5.766 5.776 -11.620 1.00 80.56 97 GLY A O 1
ATOM 688 N N . VAL A 1 98 ? 4.893 5.150 -9.644 1.00 80.25 98 VAL A N 1
ATOM 689 C CA . VAL A 1 98 ? 3.562 4.777 -10.166 1.00 80.25 98 VAL A CA 1
ATOM 690 C C . VAL A 1 98 ? 2.845 5.889 -10.946 1.00 80.25 98 VAL A C 1
ATOM 692 O O . VAL A 1 98 ? 1.940 5.621 -11.730 1.00 80.25 98 VAL A O 1
ATOM 695 N N . ASN A 1 99 ? 3.238 7.150 -10.750 1.00 79.75 99 ASN A N 1
ATOM 696 C CA . ASN A 1 99 ? 2.649 8.314 -11.413 1.00 79.75 99 ASN A CA 1
ATOM 697 C C . ASN A 1 99 ? 3.272 8.625 -12.788 1.00 79.75 99 ASN A C 1
ATOM 699 O O . ASN A 1 99 ? 3.124 9.750 -13.279 1.00 79.75 99 ASN A O 1
ATOM 703 N N . ILE A 1 100 ? 4.013 7.690 -13.390 1.00 73.38 100 ILE A N 1
ATOM 704 C CA . ILE A 1 100 ? 4.591 7.901 -14.715 1.00 73.38 100 ILE A CA 1
ATOM 705 C C . ILE A 1 100 ? 3.492 8.075 -15.775 1.00 73.38 100 ILE A C 1
ATOM 707 O O . ILE A 1 100 ? 2.456 7.410 -15.759 1.00 73.38 100 ILE A O 1
ATOM 711 N N . GLY A 1 101 ? 3.692 9.034 -16.681 1.00 60.91 101 GLY A N 1
ATOM 712 C CA . GLY A 1 101 ? 2.706 9.355 -17.706 1.00 60.91 101 GLY A CA 1
ATOM 713 C C . GLY A 1 101 ? 2.565 8.288 -18.791 1.00 60.91 101 GLY A C 1
ATOM 714 O O . GLY A 1 101 ? 3.487 7.516 -19.059 1.00 60.91 101 GLY A O 1
ATOM 715 N N . ALA A 1 102 ? 1.403 8.274 -19.450 1.00 52.78 102 ALA A N 1
ATOM 716 C CA . ALA A 1 102 ? 1.104 7.329 -20.523 1.00 52.78 102 ALA A CA 1
ATOM 717 C C . ALA A 1 102 ? 2.131 7.431 -21.670 1.00 52.78 102 ALA A C 1
ATOM 719 O O . ALA A 1 102 ? 2.422 8.522 -22.160 1.00 52.78 102 ALA A O 1
ATOM 720 N N . GLY A 1 103 ? 2.657 6.285 -22.117 1.00 49.41 103 GLY A N 1
ATOM 721 C CA . GLY A 1 103 ? 3.609 6.199 -23.233 1.00 49.41 103 GLY A CA 1
ATOM 722 C C . GLY A 1 103 ? 5.087 6.221 -22.835 1.00 49.41 103 GLY A C 1
ATOM 723 O O . GLY A 1 103 ? 5.944 6.047 -23.699 1.00 49.41 103 GLY A O 1
ATOM 724 N N . GLN A 1 104 ? 5.400 6.373 -21.549 1.00 54.97 104 GLN A N 1
ATOM 725 C CA . GLN A 1 104 ? 6.730 6.054 -21.043 1.00 54.97 104 GLN A CA 1
ATOM 726 C C . GLN A 1 104 ? 6.736 4.573 -20.661 1.00 54.97 104 GLN A C 1
ATOM 728 O O . GLN A 1 104 ? 6.210 4.187 -19.621 1.00 54.97 104 GLN A O 1
ATOM 733 N N . SER A 1 105 ? 7.246 3.741 -21.567 1.00 50.41 105 SER A N 1
ATOM 734 C CA . SER A 1 105 ? 7.325 2.297 -21.349 1.00 50.41 105 SER A CA 1
ATOM 735 C C . SER A 1 105 ? 8.217 2.008 -20.139 1.00 50.41 105 SER A C 1
ATOM 737 O O . SER A 1 105 ? 9.305 2.600 -20.067 1.00 50.41 105 SER A O 1
ATOM 739 N N . PRO A 1 106 ? 7.839 1.070 -19.247 1.00 50.88 106 PRO A N 1
ATOM 740 C CA . PRO A 1 106 ? 8.845 0.374 -18.462 1.00 50.88 106 PRO A CA 1
ATOM 741 C C . PRO A 1 106 ? 9.874 -0.160 -19.468 1.00 50.88 106 PRO A C 1
ATOM 743 O O . PRO A 1 106 ? 9.517 -0.583 -20.571 1.00 50.88 106 PRO A O 1
ATOM 746 N N . GLY A 1 107 ? 11.155 0.057 -19.195 1.00 51.66 107 GLY A N 1
ATOM 747 C CA . GLY A 1 107 ? 12.235 -0.131 -20.163 1.00 51.66 107 GLY A CA 1
ATOM 748 C C . GLY A 1 107 ? 12.293 -1.561 -20.709 1.00 51.66 107 GLY A C 1
ATOM 749 O O . GLY A 1 107 ? 11.565 -2.448 -20.297 1.00 51.66 107 GLY A O 1
ATOM 750 N N . THR A 1 108 ? 13.189 -1.844 -21.646 1.00 47.31 108 THR A N 1
ATOM 751 C CA . THR A 1 108 ? 13.412 -3.231 -22.096 1.00 47.31 108 THR A CA 1
ATOM 752 C C . THR A 1 108 ? 13.937 -4.134 -20.961 1.00 47.31 108 THR A C 1
ATOM 754 O O . THR A 1 108 ? 14.525 -3.638 -20.003 1.00 47.31 108 THR A O 1
ATOM 757 N N . CYS A 1 109 ? 13.804 -5.460 -21.097 1.00 45.09 109 CYS A N 1
ATOM 758 C CA . CYS A 1 109 ? 14.288 -6.465 -20.131 1.00 45.09 109 CYS A CA 1
ATOM 759 C C . CYS A 1 109 ? 15.666 -6.155 -19.531 1.00 45.09 109 CYS A C 1
ATOM 761 O O . CYS A 1 109 ? 16.636 -5.937 -20.259 1.00 45.09 109 CYS A O 1
ATOM 763 N N . GLY A 1 110 ? 15.733 -6.123 -18.194 1.00 47.62 110 GLY A N 1
ATOM 764 C CA . GLY A 1 110 ? 16.962 -5.876 -17.434 1.00 47.62 110 GLY A CA 1
ATOM 765 C C . GLY A 1 110 ? 17.369 -4.404 -17.286 1.00 47.62 110 GLY A C 1
ATOM 766 O O . GLY A 1 110 ? 18.486 -4.127 -16.852 1.00 47.62 110 GLY A O 1
ATOM 767 N N . GLN A 1 111 ? 16.509 -3.444 -17.642 1.00 53.25 111 GLN A N 1
ATOM 768 C CA . GLN A 1 111 ? 16.768 -2.026 -17.382 1.00 53.25 111 GLN A CA 1
ATOM 769 C C . GLN A 1 111 ? 16.528 -1.700 -15.898 1.00 53.25 111 GLN A C 1
ATOM 771 O O . GLN A 1 111 ? 15.394 -1.590 -15.445 1.00 53.25 111 GLN A O 1
ATOM 776 N N . ALA A 1 112 ? 17.614 -1.462 -15.160 1.00 51.72 112 ALA A N 1
ATOM 777 C CA . ALA A 1 112 ? 17.626 -1.097 -13.736 1.00 51.72 112 ALA A CA 1
ATOM 778 C C . ALA A 1 112 ? 16.983 0.269 -13.398 1.00 51.72 112 ALA A C 1
ATOM 780 O O . ALA A 1 112 ? 17.143 0.762 -12.290 1.00 51.72 112 ALA A O 1
ATOM 781 N N . GLN A 1 113 ? 16.311 0.923 -14.351 1.00 52.50 113 GLN A N 1
ATOM 782 C CA . GLN A 1 113 ? 15.677 2.228 -14.127 1.00 52.50 113 GLN A CA 1
ATOM 783 C C . GLN A 1 113 ? 14.346 2.130 -13.363 1.00 52.50 113 GLN A C 1
ATOM 785 O O . GLN A 1 113 ? 13.861 3.154 -12.882 1.00 52.50 11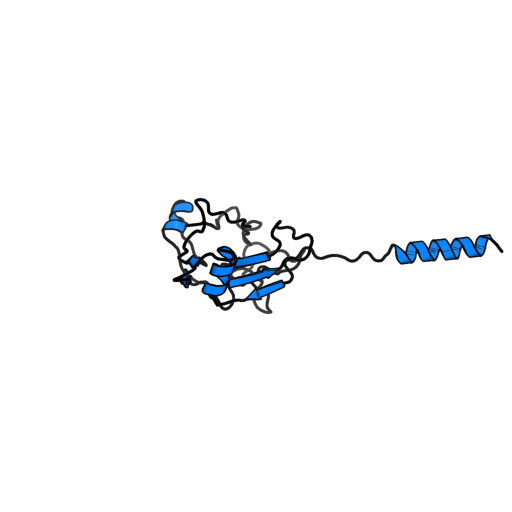3 GLN A O 1
ATOM 790 N N . PHE A 1 1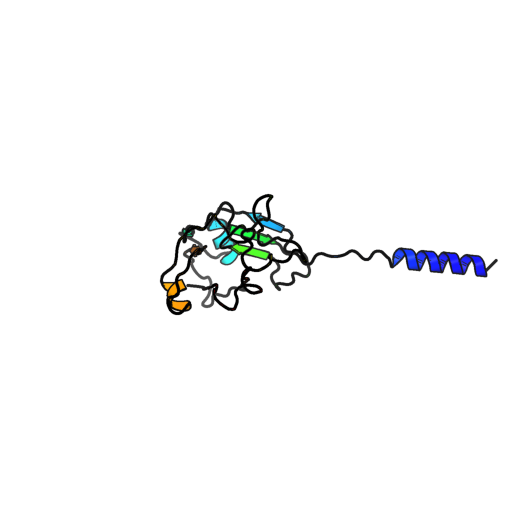14 ? 13.776 0.924 -13.276 1.00 55.16 114 PHE A N 1
ATOM 791 C CA . PHE A 1 114 ? 12.493 0.640 -12.622 1.00 55.16 114 PHE A CA 1
ATOM 792 C C . PHE A 1 114 ? 12.693 -0.164 -11.334 1.00 55.16 114 PHE A C 1
ATOM 794 O O . PHE A 1 114 ? 12.119 0.194 -10.313 1.00 55.16 114 PHE A O 1
ATOM 801 N N . ALA A 1 115 ? 13.647 -1.107 -11.341 1.00 56.28 115 ALA A N 1
ATOM 802 C CA . ALA A 1 115 ? 14.050 -1.844 -10.149 1.00 56.28 115 ALA A CA 1
ATOM 803 C C . ALA A 1 115 ? 14.441 -0.891 -9.005 1.00 56.28 115 ALA A C 1
ATOM 805 O O . ALA A 1 115 ? 15.447 -0.175 -9.065 1.00 56.28 115 ALA A O 1
ATOM 806 N N . SER A 1 116 ? 13.634 -0.903 -7.950 1.00 62.75 116 SER A N 1
ATOM 807 C CA . SER A 1 116 ? 13.889 -0.152 -6.731 1.00 62.75 116 SER A CA 1
ATOM 808 C C . SER A 1 116 ? 15.138 -0.673 -6.034 1.00 62.75 116 SER A C 1
ATOM 810 O O . SER A 1 116 ? 15.285 -1.866 -5.796 1.00 62.75 116 SER A O 1
ATOM 812 N N . SER A 1 117 ? 16.031 0.236 -5.640 1.00 63.31 117 SER A N 1
ATOM 813 C CA . SER A 1 117 ? 17.097 -0.076 -4.683 1.00 63.31 117 SER A CA 1
ATOM 814 C C . SER A 1 117 ? 16.723 0.307 -3.248 1.00 63.31 117 SER A C 1
ATOM 816 O O . SER A 1 117 ? 17.592 0.327 -2.374 1.00 63.31 117 SER A O 1
ATOM 818 N N . VAL A 1 118 ? 15.481 0.745 -3.019 1.00 62.84 118 VAL A N 1
ATOM 819 C CA . VAL A 1 118 ? 15.053 1.365 -1.756 1.00 62.84 118 VAL A CA 1
ATOM 820 C C . VAL A 1 118 ? 14.466 0.327 -0.797 1.00 62.84 118 VAL A C 1
ATOM 822 O O . VAL A 1 118 ? 14.672 0.397 0.411 1.00 62.84 118 VAL A O 1
ATOM 825 N N . THR A 1 119 ? 13.829 -0.701 -1.347 1.00 63.94 119 THR A N 1
ATOM 826 C CA . THR A 1 119 ? 13.158 -1.819 -0.663 1.00 63.94 119 THR A CA 1
ATOM 827 C C . THR A 1 119 ? 14.002 -3.094 -0.752 1.00 63.94 119 THR A C 1
ATOM 829 O O . THR A 1 119 ? 13.518 -4.190 -1.007 1.00 63.94 119 THR A O 1
ATOM 832 N N . ASN A 1 120 ? 15.314 -2.973 -0.552 1.00 62.41 120 ASN A N 1
ATOM 833 C CA . ASN A 1 120 ? 16.213 -4.116 -0.686 1.00 62.41 120 ASN A CA 1
ATOM 834 C C . ASN A 1 120 ? 16.075 -5.075 0.505 1.00 62.41 120 ASN A C 1
ATOM 836 O O . ASN A 1 120 ? 16.736 -4.902 1.535 1.00 62.41 120 ASN A O 1
ATOM 840 N N . GLY A 1 121 ? 15.268 -6.118 0.326 1.00 63.22 121 GLY A N 1
ATOM 841 C CA . GLY A 1 121 ? 15.235 -7.293 1.182 1.00 63.22 121 GLY A CA 1
ATOM 842 C C . GLY A 1 121 ? 14.120 -7.273 2.213 1.00 63.22 121 GLY A C 1
ATOM 843 O O . GLY A 1 121 ? 14.268 -6.675 3.274 1.00 63.22 121 GLY A O 1
ATOM 844 N N . ASN A 1 122 ? 13.057 -8.025 1.951 1.00 70.62 122 ASN A N 1
ATOM 845 C CA . ASN A 1 122 ? 12.238 -8.694 2.959 1.00 70.62 122 ASN A CA 1
ATOM 846 C C . ASN A 1 122 ? 11.152 -9.528 2.273 1.00 70.62 122 ASN A C 1
ATOM 848 O O . ASN A 1 122 ? 10.731 -9.235 1.159 1.00 70.62 122 ASN A O 1
ATOM 852 N N . SER A 1 123 ? 10.664 -10.526 2.997 1.00 79.06 123 SER A N 1
ATOM 853 C CA . SER A 1 123 ? 9.487 -11.313 2.647 1.00 79.06 123 SER A CA 1
ATOM 854 C C . SER A 1 123 ? 8.496 -11.219 3.795 1.00 79.06 123 SER A C 1
ATOM 856 O O . SER A 1 123 ? 8.866 -10.874 4.919 1.00 79.06 123 SER A O 1
ATOM 858 N N . ASP A 1 124 ? 7.263 -11.606 3.524 1.00 87.00 124 ASP A N 1
ATOM 859 C CA . ASP A 1 124 ? 6.310 -11.998 4.548 1.00 87.00 124 ASP A CA 1
ATOM 860 C C . ASP A 1 124 ? 5.997 -13.499 4.373 1.00 87.00 124 ASP A C 1
ATOM 862 O O . ASP A 1 124 ? 5.889 -13.941 3.224 1.00 87.00 124 ASP A O 1
ATOM 866 N N . PRO A 1 125 ? 5.960 -14.322 5.440 1.00 88.25 125 PRO A N 1
ATOM 867 C CA . PRO A 1 125 ? 5.687 -15.754 5.314 1.00 88.25 125 PRO A CA 1
ATOM 868 C C . PRO A 1 125 ? 4.308 -16.068 4.730 1.00 88.25 125 PRO A C 1
ATOM 870 O O . PRO A 1 125 ? 4.192 -17.006 3.940 1.00 88.25 125 PRO A O 1
ATOM 873 N N . ASP A 1 126 ? 3.286 -15.289 5.083 1.00 89.94 126 ASP A N 1
ATOM 874 C CA . ASP A 1 126 ? 1.923 -15.494 4.599 1.00 89.94 126 ASP A CA 1
ATOM 875 C C . ASP A 1 126 ? 1.815 -15.047 3.135 1.00 89.94 126 ASP A C 1
ATOM 877 O O . ASP A 1 126 ? 1.253 -15.761 2.300 1.00 89.94 126 ASP A O 1
ATOM 881 N N . LEU A 1 127 ? 2.479 -13.946 2.768 1.00 89.00 127 LEU A N 1
ATOM 882 C CA . LEU A 1 127 ? 2.621 -13.530 1.370 1.00 89.00 127 LEU A CA 1
ATOM 883 C C . LEU A 1 127 ? 3.392 -14.566 0.532 1.00 89.00 127 LEU A C 1
ATOM 885 O O . LEU A 1 127 ? 2.997 -14.880 -0.591 1.00 89.00 127 LEU A O 1
ATOM 889 N N . ALA A 1 128 ? 4.470 -15.144 1.072 1.00 88.50 128 ALA A N 1
ATOM 890 C CA . ALA A 1 128 ? 5.233 -16.192 0.396 1.00 88.50 128 ALA A CA 1
ATOM 891 C C . ALA A 1 128 ? 4.391 -17.458 0.204 1.00 88.50 128 ALA A C 1
ATOM 893 O O . ALA A 1 128 ? 4.451 -18.079 -0.860 1.00 88.50 128 ALA A O 1
ATOM 894 N N . ALA A 1 129 ? 3.564 -17.821 1.188 1.00 89.62 129 ALA A N 1
ATOM 895 C CA . ALA A 1 129 ? 2.664 -18.963 1.095 1.00 89.62 129 ALA A CA 1
ATOM 896 C C . ALA A 1 129 ? 1.646 -18.807 -0.051 1.00 89.62 129 ALA A C 1
ATOM 898 O O . ALA A 1 129 ? 1.421 -19.773 -0.785 1.00 89.62 129 ALA A O 1
ATOM 899 N N . LEU A 1 130 ? 1.107 -17.599 -0.281 1.00 87.75 130 LEU A N 1
ATOM 900 C CA . LEU A 1 130 ? 0.251 -17.302 -1.444 1.00 87.75 130 LEU A CA 1
ATOM 901 C C . LEU A 1 130 ? 0.969 -17.548 -2.783 1.00 87.75 130 LEU A C 1
ATOM 903 O O . LEU A 1 130 ? 0.347 -17.939 -3.770 1.00 87.75 130 LEU A O 1
ATOM 907 N N . GLY A 1 131 ? 2.288 -17.362 -2.803 1.00 84.38 131 GLY A N 1
ATOM 908 C CA . GLY A 1 131 ? 3.160 -17.553 -3.956 1.00 84.38 131 GLY A CA 1
ATOM 909 C C . GLY A 1 131 ? 3.680 -18.966 -4.194 1.00 84.38 131 GLY A C 1
ATOM 910 O O . GLY A 1 131 ? 4.556 -19.125 -5.036 1.00 84.38 131 GLY A O 1
ATOM 911 N N . ASN A 1 132 ? 3.214 -19.985 -3.464 1.00 86.44 132 ASN A N 1
ATOM 912 C CA . ASN A 1 132 ? 3.844 -21.316 -3.399 1.00 86.44 132 ASN A CA 1
ATOM 913 C C . ASN A 1 132 ? 5.267 -21.306 -2.806 1.00 86.44 132 ASN A C 1
ATOM 915 O O . ASN A 1 132 ? 6.130 -22.078 -3.227 1.00 86.44 132 ASN A O 1
ATOM 919 N N . ASN A 1 133 ? 5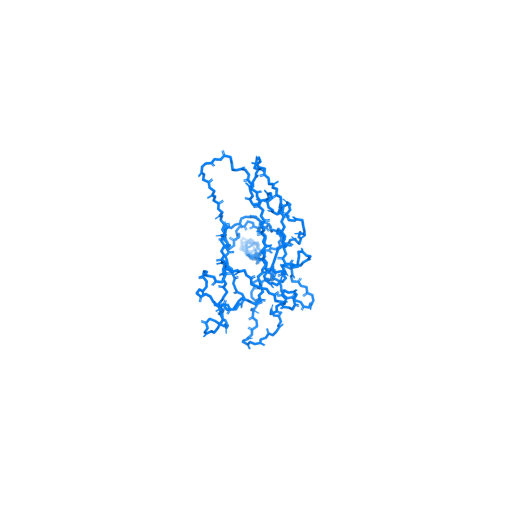.501 -20.465 -1.797 1.00 84.50 133 ASN A N 1
ATOM 920 C CA . ASN A 1 133 ? 6.774 -20.304 -1.088 1.00 84.50 133 ASN A CA 1
ATOM 921 C C . ASN A 1 133 ? 7.933 -19.860 -1.992 1.00 84.50 133 ASN A C 1
ATOM 923 O O . ASN A 1 133 ? 9.070 -20.305 -1.813 1.00 84.50 133 ASN A O 1
ATOM 927 N N . ILE A 1 134 ? 7.655 -18.997 -2.973 1.00 82.94 134 ILE A N 1
ATOM 928 C CA . ILE A 1 134 ? 8.724 -18.337 -3.727 1.00 82.94 134 ILE A CA 1
ATOM 929 C C . ILE A 1 134 ? 9.480 -17.350 -2.836 1.00 82.94 134 ILE A C 1
ATOM 931 O O . ILE A 1 134 ? 8.955 -16.840 -1.845 1.00 82.94 134 ILE A O 1
ATOM 935 N N . THR A 1 135 ? 10.720 -17.056 -3.213 1.00 83.12 135 THR A N 1
ATOM 936 C CA . THR A 1 135 ? 11.484 -15.977 -2.588 1.00 83.12 135 THR A CA 1
ATOM 937 C C . THR A 1 135 ? 10.880 -14.632 -2.978 1.00 83.12 135 THR A C 1
ATOM 939 O O . THR A 1 135 ? 10.836 -14.305 -4.162 1.00 83.12 135 THR A O 1
ATOM 942 N N . ILE A 1 136 ? 10.467 -13.848 -1.982 1.00 84.50 136 ILE A N 1
ATOM 943 C CA . ILE A 1 136 ? 10.053 -12.451 -2.147 1.00 84.50 136 ILE A CA 1
ATOM 944 C C . ILE A 1 136 ? 11.247 -11.555 -1.822 1.00 84.50 136 ILE A C 1
ATOM 946 O O . ILE A 1 136 ? 11.937 -11.774 -0.822 1.00 84.50 136 ILE A O 1
ATOM 950 N N . ASN A 1 137 ? 11.504 -10.573 -2.683 1.00 80.62 137 ASN A N 1
ATOM 951 C CA . ASN A 1 137 ? 12.690 -9.726 -2.586 1.00 80.62 137 ASN A CA 1
ATOM 952 C C . ASN A 1 137 ? 12.400 -8.392 -1.879 1.00 80.62 137 ASN A C 1
ATOM 954 O O . ASN A 1 137 ? 13.261 -7.897 -1.149 1.00 80.62 137 ASN A O 1
ATOM 958 N N . ASP A 1 138 ? 11.201 -7.842 -2.058 1.00 82.62 138 ASP A N 1
ATOM 959 C CA . ASP A 1 138 ? 10.869 -6.449 -1.754 1.00 82.62 138 ASP A CA 1
ATOM 960 C C . ASP A 1 138 ? 9.377 -6.247 -1.405 1.00 82.62 138 ASP A C 1
ATOM 962 O O . ASP A 1 138 ? 8.600 -5.635 -2.136 1.00 82.62 138 ASP A O 1
ATOM 966 N N . ALA A 1 139 ? 8.952 -6.726 -0.234 1.00 87.19 139 ALA A N 1
ATOM 967 C CA . ALA A 1 139 ? 7.578 -6.520 0.235 1.00 87.19 139 ALA A CA 1
ATOM 968 C C . ALA A 1 139 ? 7.354 -5.107 0.825 1.00 87.19 139 ALA A C 1
ATOM 970 O O . ALA A 1 139 ? 7.916 -4.781 1.863 1.00 87.19 139 ALA A O 1
ATOM 971 N N . CYS A 1 140 ? 6.459 -4.279 0.273 1.00 91.25 140 CYS A N 1
ATOM 972 C CA . CYS A 1 140 ? 5.942 -3.113 1.011 1.00 91.25 140 CYS A CA 1
ATOM 973 C C . CYS A 1 140 ? 4.608 -3.459 1.689 1.00 91.25 140 CYS A C 1
ATOM 975 O O . CYS A 1 140 ? 3.623 -3.744 1.014 1.00 91.25 140 CYS A O 1
ATOM 977 N N . ILE A 1 141 ? 4.572 -3.407 3.025 1.00 92.75 141 ILE A N 1
ATOM 978 C CA . ILE A 1 141 ? 3.420 -3.847 3.824 1.00 92.75 141 ILE A CA 1
ATOM 979 C C . ILE A 1 141 ? 2.893 -2.675 4.653 1.00 92.75 141 ILE A C 1
ATOM 981 O O . ILE A 1 141 ? 3.670 -2.013 5.341 1.00 92.75 141 ILE A O 1
ATOM 985 N N . LEU A 1 142 ? 1.580 -2.443 4.608 1.00 95.81 142 LEU A N 1
ATOM 986 C CA . LEU A 1 142 ? 0.842 -1.609 5.557 1.00 95.81 142 LEU A CA 1
ATOM 987 C C . LEU A 1 142 ? -0.062 -2.528 6.380 1.00 95.81 142 LEU A C 1
ATOM 989 O O . LEU A 1 142 ? -0.964 -3.147 5.825 1.00 95.81 142 LEU A O 1
ATOM 993 N N . GLU A 1 143 ? 0.162 -2.580 7.687 1.00 95.88 143 GLU A N 1
ATOM 994 C CA . GLU A 1 143 ? -0.617 -3.393 8.626 1.00 95.88 143 GLU A CA 1
ATOM 995 C C . GLU A 1 143 ? -1.256 -2.480 9.671 1.00 95.88 143 GLU A C 1
ATOM 997 O O . GLU A 1 143 ? -0.648 -1.490 10.087 1.00 95.88 143 GLU A O 1
ATOM 1002 N N . PHE A 1 144 ? -2.498 -2.771 10.054 1.00 97.25 144 PHE A N 1
ATOM 1003 C CA . PHE A 1 144 ? -3.237 -2.020 11.063 1.00 97.25 144 PHE A CA 1
ATOM 1004 C C . PHE A 1 144 ? -4.394 -2.845 11.628 1.00 97.25 144 PHE A C 1
ATOM 1006 O O . PHE A 1 144 ? -4.993 -3.663 10.935 1.00 97.25 144 PHE A O 1
ATOM 1013 N N . ASP A 1 145 ? -4.770 -2.542 12.866 1.00 97.62 145 ASP A N 1
ATOM 1014 C CA . ASP A 1 145 ? -5.982 -3.057 13.491 1.00 97.62 145 ASP A CA 1
ATOM 1015 C C . ASP A 1 145 ? -7.148 -2.104 13.240 1.00 97.62 145 ASP A C 1
ATOM 1017 O O . ASP A 1 145 ? -6.975 -0.880 13.224 1.00 97.62 145 ASP A O 1
ATOM 1021 N N . PHE A 1 146 ? -8.363 -2.641 13.124 1.00 96.06 146 PHE A N 1
ATOM 1022 C CA . PHE A 1 146 ? -9.565 -1.819 13.075 1.00 96.06 146 PHE A CA 1
ATOM 1023 C C . PHE A 1 146 ? -10.776 -2.477 13.737 1.00 96.06 146 PHE A C 1
ATOM 1025 O O . PHE A 1 146 ? -10.889 -3.699 13.819 1.00 96.06 146 PHE A O 1
ATOM 1032 N N . VAL A 1 147 ? -11.714 -1.645 14.193 1.00 96.00 147 VAL A N 1
ATOM 1033 C CA . VAL A 1 147 ? -13.018 -2.090 14.705 1.00 96.00 147 VAL A CA 1
ATOM 1034 C C . VAL A 1 147 ? -14.069 -1.899 13.608 1.00 96.00 147 VAL A C 1
ATOM 1036 O O . VAL A 1 147 ? -14.431 -0.751 13.329 1.00 96.00 147 VAL A O 1
ATOM 1039 N N . PRO A 1 148 ? -14.568 -2.974 12.967 1.00 91.12 148 PRO A N 1
ATOM 1040 C CA . PRO A 1 148 ? -15.528 -2.850 11.878 1.00 91.12 148 PRO A CA 1
ATOM 1041 C C . PRO A 1 148 ? -16.871 -2.305 12.378 1.00 91.12 148 PRO A C 1
ATOM 1043 O O . PRO A 1 148 ? -17.335 -2.635 13.468 1.00 91.12 148 PRO A O 1
ATOM 1046 N N . LEU A 1 149 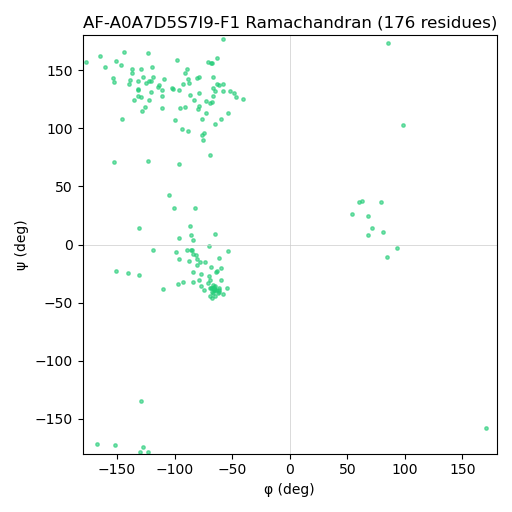? -17.528 -1.493 11.546 1.00 90.94 149 LEU A N 1
ATOM 1047 C CA . LEU A 1 149 ? -18.876 -0.974 11.820 1.00 90.94 149 LEU A CA 1
ATOM 1048 C C . LEU A 1 149 ? -19.995 -1.949 11.415 1.00 90.94 149 LEU A C 1
ATOM 1050 O O . LEU A 1 149 ? -21.163 -1.701 11.711 1.00 90.94 149 LEU A O 1
ATOM 1054 N N . GLY A 1 150 ? -19.652 -3.036 10.724 1.00 90.62 150 GLY A N 1
ATOM 1055 C CA . GLY A 1 150 ? -20.588 -4.028 10.206 1.00 90.62 150 GLY A CA 1
ATOM 1056 C C . GLY A 1 150 ? -19.956 -5.413 10.092 1.00 90.62 150 GLY A C 1
ATOM 1057 O O . GLY A 1 150 ? -18.833 -5.638 10.531 1.00 90.62 150 GLY A O 1
ATOM 1058 N N . ASP A 1 151 ? -20.690 -6.343 9.493 1.00 92.81 151 ASP A N 1
ATOM 1059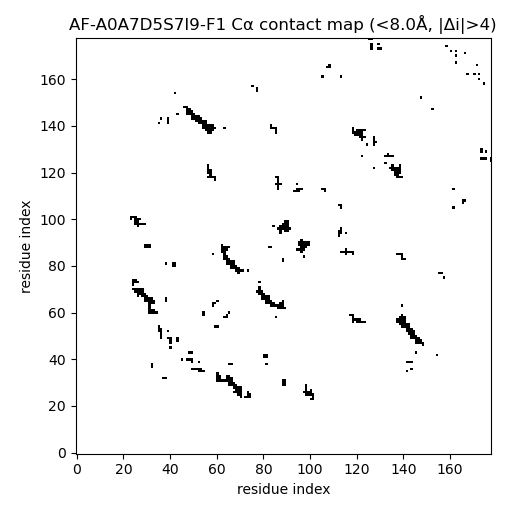 C CA . ASP A 1 151 ? -20.292 -7.747 9.325 1.00 92.81 151 ASP A CA 1
ATOM 1060 C C . ASP A 1 151 ? -19.437 -8.010 8.074 1.00 92.81 151 ASP A C 1
ATOM 1062 O O . ASP A 1 151 ? -18.968 -9.127 7.866 1.00 92.81 151 ASP A O 1
ATOM 1066 N N . THR A 1 152 ? -19.240 -6.988 7.238 1.00 90.81 152 THR A N 1
ATOM 1067 C CA . THR A 1 152 ? -18.594 -7.111 5.933 1.00 90.81 152 THR A CA 1
ATOM 1068 C C . THR A 1 152 ? -17.531 -6.035 5.748 1.00 90.81 152 THR A C 1
ATOM 1070 O O . THR A 1 152 ? -17.792 -4.850 5.956 1.00 90.81 152 THR A O 1
ATOM 1073 N N . VAL A 1 153 ? -16.356 -6.449 5.272 1.00 89.25 153 VAL A N 1
ATOM 1074 C CA . VAL A 1 153 ? -15.242 -5.578 4.874 1.00 89.25 153 VAL A CA 1
ATOM 1075 C C . VAL A 1 153 ? -15.042 -5.710 3.366 1.00 89.25 153 VAL A C 1
ATOM 1077 O O . VAL A 1 153 ? -15.133 -6.813 2.824 1.00 89.25 153 VAL A O 1
ATOM 1080 N N . LYS A 1 154 ? -14.825 -4.590 2.672 1.00 90.19 154 LYS A N 1
ATOM 1081 C CA . LYS A 1 154 ? -14.623 -4.553 1.218 1.00 90.19 154 LYS A CA 1
ATOM 1082 C C . LYS A 1 154 ? -13.526 -3.559 0.872 1.00 90.19 154 LYS A C 1
ATOM 1084 O O . LYS A 1 154 ? -13.523 -2.455 1.407 1.00 90.19 154 LYS A O 1
ATOM 1089 N N . PHE A 1 155 ? -12.667 -3.948 -0.061 1.00 88.94 155 PHE A N 1
ATOM 1090 C CA . PHE A 1 155 ? -11.642 -3.093 -0.640 1.00 88.94 155 PHE A CA 1
ATOM 1091 C C . PHE A 1 155 ? -11.705 -3.219 -2.156 1.00 88.94 155 PHE A C 1
ATOM 1093 O O . PHE A 1 155 ? -11.649 -4.330 -2.687 1.00 88.94 155 PHE A O 1
ATOM 1100 N N . ASP A 1 156 ? -11.795 -2.085 -2.837 1.00 91.56 156 ASP A N 1
ATOM 1101 C CA . ASP A 1 156 ? -11.520 -2.026 -4.265 1.00 91.56 156 ASP A CA 1
ATOM 1102 C C . ASP A 1 156 ? -10.014 -1.808 -4.437 1.00 91.56 156 ASP A C 1
ATOM 1104 O O . ASP A 1 156 ? -9.431 -0.923 -3.806 1.00 91.56 156 ASP A O 1
ATOM 1108 N N . TYR A 1 157 ? -9.367 -2.637 -5.255 1.00 91.81 157 TYR A N 1
ATOM 1109 C CA . TYR A 1 15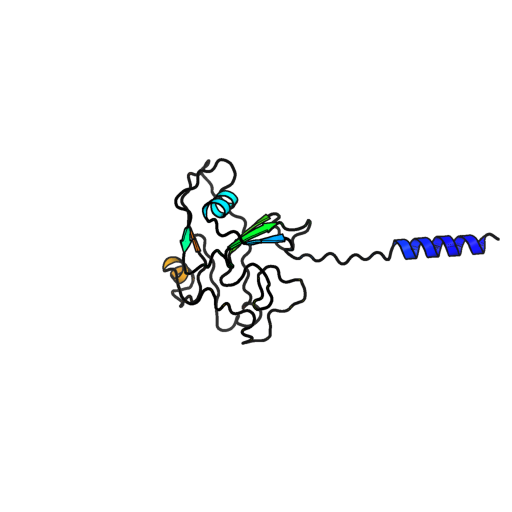7 ? -7.922 -2.579 -5.461 1.00 91.81 157 TYR A CA 1
ATOM 1110 C C . TYR A 1 157 ? -7.564 -2.734 -6.933 1.00 91.81 157 TYR A C 1
ATOM 1112 O O . TYR A 1 157 ? -8.253 -3.409 -7.698 1.00 91.81 157 TYR A O 1
ATOM 1120 N N . VAL A 1 158 ? -6.444 -2.121 -7.306 1.00 88.69 158 VAL A N 1
ATOM 1121 C CA . VAL A 1 158 ? -5.754 -2.378 -8.566 1.00 88.69 158 VAL A CA 1
ATOM 1122 C C . VAL A 1 158 ? -4.346 -2.813 -8.219 1.00 88.69 158 VAL A C 1
ATOM 1124 O O . VAL A 1 158 ? -3.630 -2.110 -7.510 1.00 88.69 158 VAL A O 1
ATOM 1127 N N . PHE A 1 159 ? -3.968 -3.981 -8.719 1.00 87.31 159 PHE A N 1
ATOM 1128 C CA . PHE A 1 159 ? -2.609 -4.481 -8.636 1.00 87.31 159 PHE A CA 1
ATOM 1129 C C . PHE A 1 159 ? -1.921 -4.285 -9.985 1.00 87.31 159 PHE A C 1
ATOM 1131 O O . PHE A 1 159 ? -2.505 -4.568 -11.033 1.00 87.31 159 PHE A O 1
ATOM 1138 N N . GLY A 1 160 ? -0.692 -3.781 -9.950 1.00 80.81 160 GLY A N 1
ATOM 1139 C CA . GLY A 1 160 ? 0.133 -3.558 -11.126 1.00 80.81 160 GLY A CA 1
ATOM 1140 C C . GLY A 1 160 ? 1.557 -4.008 -10.851 1.00 80.81 160 GLY A C 1
ATOM 1141 O O . GLY A 1 160 ? 2.037 -3.900 -9.726 1.00 80.81 160 GLY A O 1
ATOM 1142 N N . SER A 1 161 ? 2.211 -4.497 -11.895 1.00 76.69 161 SER A N 1
ATOM 1143 C CA . SER A 1 161 ? 3.602 -4.923 -11.877 1.00 76.69 161 SER A CA 1
ATOM 1144 C C . SER A 1 161 ? 4.308 -4.255 -13.048 1.00 76.69 161 SER A C 1
ATOM 1146 O O . SER A 1 161 ? 3.848 -4.334 -14.189 1.00 76.69 161 SER A O 1
ATOM 1148 N N . GLU A 1 162 ? 5.417 -3.582 -12.761 1.00 69.88 162 GLU A N 1
ATOM 1149 C CA . GLU A 1 162 ? 6.318 -3.043 -13.786 1.00 69.88 162 GLU A CA 1
ATOM 1150 C C . GLU A 1 162 ? 7.045 -4.151 -14.558 1.00 69.88 162 GLU A C 1
ATOM 1152 O O . GLU A 1 162 ? 7.517 -3.940 -15.676 1.00 69.88 162 GLU A O 1
ATOM 1157 N N . GLU A 1 163 ? 7.092 -5.346 -13.977 1.00 61.38 163 GLU A N 1
ATOM 1158 C CA . GLU A 1 163 ? 7.747 -6.520 -14.521 1.00 61.38 163 GLU A CA 1
ATOM 1159 C C . GLU A 1 163 ? 6.828 -7.336 -15.442 1.00 61.38 163 GLU A C 1
ATOM 1161 O O . GLU A 1 163 ? 7.316 -8.160 -16.214 1.00 61.38 163 GLU A O 1
ATOM 1166 N N . TYR A 1 164 ? 5.512 -7.092 -15.437 1.00 62.78 164 TYR A N 1
ATOM 1167 C CA . TYR A 1 164 ? 4.544 -7.912 -16.176 1.00 62.78 164 TYR A CA 1
ATOM 1168 C C . TYR A 1 164 ? 4.813 -7.976 -17.687 1.00 62.78 164 TYR A C 1
ATOM 1170 O O . TYR A 1 164 ? 4.768 -9.054 -18.279 1.00 62.78 164 TYR A O 1
ATOM 1178 N N . ASP A 1 165 ? 5.152 -6.852 -18.322 1.00 56.09 165 ASP A N 1
ATOM 1179 C C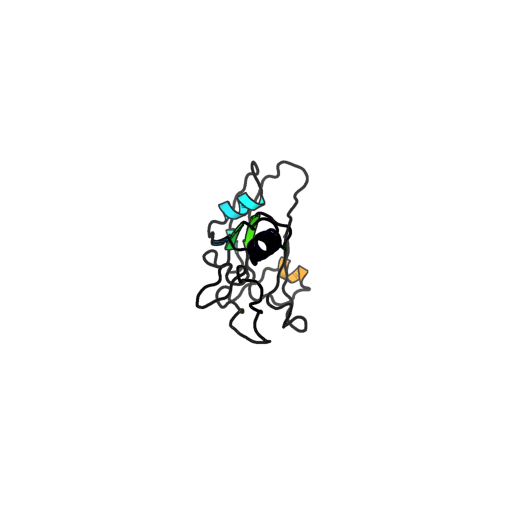A . ASP A 1 165 ? 5.394 -6.818 -19.772 1.00 56.09 165 ASP A CA 1
ATOM 1180 C C . ASP A 1 165 ? 6.734 -7.470 -20.175 1.00 56.09 165 ASP A C 1
ATOM 1182 O O . ASP A 1 165 ? 6.974 -7.731 -21.356 1.00 56.09 165 ASP A O 1
ATOM 1186 N N . ILE A 1 166 ? 7.634 -7.706 -19.212 1.00 55.00 166 ILE A N 1
ATOM 1187 C CA . ILE A 1 166 ? 9.072 -7.869 -19.466 1.00 55.00 166 ILE A CA 1
ATOM 1188 C C . ILE A 1 166 ? 9.680 -9.124 -18.795 1.00 55.00 166 ILE A C 1
ATOM 1190 O O . ILE A 1 166 ? 10.660 -9.671 -19.307 1.00 55.00 166 ILE A O 1
ATOM 1194 N N . PHE A 1 167 ? 9.102 -9.608 -17.690 1.00 54.56 167 PHE A N 1
ATOM 1195 C CA . PHE A 1 167 ? 9.574 -10.737 -16.872 1.00 54.56 167 PHE A CA 1
ATOM 1196 C C . PHE A 1 167 ? 8.494 -11.777 -16.541 1.00 54.56 167 PHE A C 1
ATOM 1198 O O . PHE A 1 167 ? 8.758 -12.682 -15.745 1.00 54.56 167 PHE A O 1
ATOM 1205 N N . ASN A 1 168 ? 7.337 -11.755 -17.214 1.00 53.41 168 ASN A N 1
ATOM 1206 C CA . ASN A 1 168 ? 6.285 -12.781 -17.086 1.00 53.41 168 ASN A CA 1
ATOM 1207 C C . ASN A 1 168 ? 6.751 -14.240 -17.320 1.00 53.41 168 ASN A C 1
ATOM 1209 O O . ASN A 1 168 ? 5.970 -15.176 -17.154 1.00 53.41 168 ASN A O 1
ATOM 1213 N N . CYS A 1 169 ? 8.005 -14.444 -17.731 1.00 52.62 169 CYS A N 1
ATOM 1214 C CA . CYS A 1 169 ? 8.631 -15.742 -17.942 1.00 52.62 169 CYS A CA 1
ATOM 1215 C C . CYS A 1 169 ? 9.477 -16.246 -16.750 1.00 52.62 169 CYS A C 1
ATOM 1217 O O . CYS A 1 169 ? 9.877 -17.410 -16.779 1.00 52.62 169 CYS A O 1
ATOM 1219 N N . SER A 1 170 ? 9.800 -15.420 -15.741 1.00 61.53 170 SER A N 1
ATOM 1220 C CA . SER A 1 170 ? 10.768 -15.810 -14.693 1.00 61.53 170 SER A CA 1
ATOM 1221 C C . SER A 1 170 ? 10.591 -15.197 -13.302 1.00 61.53 170 SER A C 1
ATOM 1223 O O . SER A 1 170 ? 11.080 -15.805 -12.351 1.00 61.53 170 SER A O 1
ATOM 1225 N N . ILE A 1 171 ? 9.931 -14.042 -13.162 1.00 68.56 171 ILE A N 1
ATOM 1226 C CA . ILE A 1 171 ? 9.663 -13.397 -11.864 1.00 68.56 171 ILE A CA 1
ATOM 1227 C C . ILE A 1 171 ? 8.150 -13.218 -11.722 1.00 68.56 171 ILE A C 1
ATOM 1229 O O . ILE A 1 171 ? 7.459 -12.975 -12.712 1.00 68.56 171 ILE A O 1
ATOM 1233 N N . ASN A 1 172 ? 7.630 -13.428 -10.515 1.00 73.75 172 ASN A N 1
ATOM 1234 C CA . ASN A 1 172 ? 6.206 -13.324 -10.230 1.00 73.75 172 ASN A CA 1
ATOM 1235 C C . ASN A 1 172 ? 6.001 -12.411 -9.024 1.00 73.75 172 ASN A C 1
ATOM 1237 O O . ASN A 1 172 ? 6.403 -12.769 -7.916 1.00 73.75 172 ASN A O 1
ATOM 1241 N N . ASP A 1 173 ? 5.354 -11.272 -9.249 1.00 79.75 173 ASP A N 1
ATOM 1242 C CA . ASP A 1 173 ? 4.944 -10.373 -8.177 1.00 79.75 173 ASP A CA 1
ATOM 1243 C C . ASP A 1 173 ? 3.680 -10.890 -7.491 1.00 79.75 173 ASP A C 1
ATOM 1245 O O . ASP A 1 173 ? 2.780 -11.450 -8.124 1.00 79.75 173 ASP A O 1
ATOM 1249 N N . ILE A 1 174 ? 3.600 -10.687 -6.178 1.00 85.75 174 ILE A N 1
ATOM 1250 C CA . ILE A 1 174 ? 2.503 -11.192 -5.351 1.00 85.75 174 ILE A CA 1
ATOM 1251 C C . ILE A 1 174 ? 1.867 -10.039 -4.589 1.00 85.75 174 ILE A C 1
ATOM 1253 O O . ILE A 1 174 ? 2.545 -9.183 -4.027 1.00 85.75 174 ILE A O 1
ATOM 1257 N N . PHE A 1 175 ? 0.540 -10.075 -4.524 1.00 90.12 175 PHE A N 1
ATOM 1258 C CA . PHE A 1 175 ? -0.278 -9.196 -3.707 1.00 90.12 175 PHE A CA 1
ATOM 1259 C C . PHE A 1 175 ? -1.238 -10.021 -2.847 1.00 90.12 175 PHE A C 1
ATOM 1261 O O . PHE A 1 175 ? -1.758 -11.044 -3.300 1.00 90.12 175 PHE A O 1
ATOM 1268 N N . GLY A 1 176 ? -1.501 -9.560 -1.625 1.00 88.75 176 GLY A N 1
ATOM 1269 C CA . GLY A 1 176 ? -2.434 -10.206 -0.712 1.00 88.75 176 GLY A CA 1
ATOM 1270 C C . GLY A 1 176 ? -3.043 -9.231 0.289 1.00 88.75 176 GLY A C 1
ATOM 1271 O O . GLY A 1 176 ? -2.367 -8.332 0.784 1.00 88.75 176 GLY A O 1
ATOM 1272 N N . PHE A 1 177 ? -4.322 -9.449 0.593 1.00 90.44 177 PHE A N 1
ATOM 1273 C CA . PHE A 1 177 ? -4.925 -9.012 1.849 1.00 90.44 177 PHE A CA 1
ATOM 1274 C C . PHE A 1 177 ? -4.761 -10.164 2.840 1.00 90.44 177 PHE A C 1
ATOM 1276 O O . PHE A 1 177 ? -5.250 -11.263 2.558 1.00 90.44 177 PHE A O 1
ATOM 1283 N N . LEU A 1 178 ? -4.037 -9.919 3.930 1.00 85.06 178 LEU A N 1
ATOM 1284 C CA . LEU A 1 178 ? -3.641 -10.914 4.928 1.00 85.06 178 LEU A CA 1
ATOM 1285 C C . LEU A 1 178 ? -4.345 -10.650 6.262 1.00 85.06 178 LEU A C 1
ATOM 1287 O O . LEU A 1 178 ? -4.579 -9.456 6.564 1.00 85.06 178 LEU A O 1
#

pLDDT: mean 76.84, std 16.83, range [45.09, 98.06]

Foldseek 3Di:
DVVVVVVVVVVVVVVVVPPPPPDFLFQQDKDQDLDQVVQVDQQQDPPKDKAPKDKDLLQPSRFFKTKTAGDPNRPQPDRIHIGGHLAGCPDDPQEHHRRDTPPPALDAAPPCRHVHPRQADDDDPVQCVVVVNDDDGGDIDIDIDIDHPDDDRDDDDDDDDSCVVHPVPPDDDTDDDD

Solvent-accessible surface area (backbone atoms only — not comparable to full-atom values): 10982 Å² total; per-residue (Å²): 123,75,68,68,56,51,54,55,53,53,52,52,53,56,62,67,71,65,72,80,74,84,76,77,68,37,50,77,41,61,45,72,44,64,50,38,58,59,50,50,40,66,72,65,36,91,92,40,52,69,44,82,42,37,69,38,35,51,36,46,34,84,40,13,21,24,37,35,40,35,52,95,74,35,81,79,79,49,62,60,49,70,46,76,28,50,33,34,39,59,58,54,99,87,38,53,17,77,44,56,54,87,88,68,69,72,67,64,78,88,51,69,62,60,63,48,80,74,20,75,59,25,60,49,74,69,60,22,53,78,58,76,62,48,92,55,56,38,34,52,40,81,48,64,46,70,52,75,93,61,98,75,85,85,81,91,85,84,89,84,62,86,47,57,92,63,31,71,88,82,61,82,90,85,85,80,93,130

Sequence (178 aa):
MNSFMKQKGLLLVCIFTLLVTTTNAQMNSVVVNSNANVLAQMLAGAGVTVSNAGFFGKCDSTVSAGQFYATPNSVFGLDSGIVLSSGNVLTGPLAVGVNIGAGQSPGTCGQAQFASSVTNGNSDPDLAALGNNITINDACILEFDFVPLGDTVKFDYVFGSEEYDIFNCSINDIFGFL

Secondary structure (DSSP, 8-state):
-HHHHHHHHHHHHHHHT--------S--EEEE---HHHHHHHHH-TT-EEEEEEEETT--TTTSEEEEEPPTT-TTS-SEEEEE-SSBSS--SS--BTTPPTT----STT-TTTS-SSS-SB--HHHHHHTTSPPPSB--EEEEEEE-SSS----------TTHHHHTTT--------